Protein AF-A0A957CN62-F1 (afdb_monomer)

Radius of gyration: 24.72 Å; Cα contacts (8 Å, |Δi|>4): 332; chains: 1; bounding box: 56×34×67 Å

Solvent-accessible surface area (backbone atoms only — not comparable to full-atom values): 11872 Å² total; per-residue (Å²): 111,86,39,58,39,59,37,65,47,85,78,54,53,74,72,54,58,75,76,47,78,42,72,62,38,46,77,21,39,29,38,38,51,92,53,23,101,51,93,48,49,79,48,78,87,82,81,85,85,70,87,62,87,78,71,76,74,55,63,47,86,75,72,57,61,54,73,78,73,43,45,36,49,54,57,47,41,72,69,37,38,71,67,88,72,69,63,85,43,28,39,66,57,96,46,33,35,25,40,42,59,94,81,48,62,59,50,85,94,56,88,75,93,70,86,43,53,44,44,23,37,52,55,96,79,39,56,44,76,30,57,62,38,32,59,75,41,53,67,85,44,38,71,41,68,49,72,42,54,82,86,38,69,66,52,58,40,43,48,51,50,42,72,43,86,40,77,66,79,68,42,69,30,42,35,26,41,77,68,42,46,75,16,43,26,41,26,50,93,30,28,25,42,53,57,50,59,75,92,72,42,96

Foldseek 3Di:
DWQKAQDDLVVDDPVCVVPDPSVCSSQWIWRDVVGDVDPIDIDDDDDDPDPPDPPPADAADDDQDDPQLCVQVVVQCVQWFPDDADSVQWDADPQWIARADPGHGHQVPPDDPDRHQTQAGQDPNHTDGDFSNQQVDWPVGTDAEDEDEPPDPVVLCLLQQHKDQADDDFAKYFYYYPRGTDGIFTDDPRITHHPHDPVRRD

Sequence (202 aa):
VDGAEPARPFWTTPEQQANMDIGSLRHAVRLWPHKFVGEGHFIAVMQRTDAGEVVEPRPWRWQPPYSSELKPWREFARAVLRDDFAEEHMVLVNGRLYLLPERTLDVTGIKLVRYGLLLGEIRRGIFKPAHTLALALQAGEVTATVDWPADHQEIVRYLTGHELRLPGPSGWVLVTVDGFALGWGKRVNGRLKNHYPRGLRR

Mean predicted aligned error: 6.74 Å

Secondary structure (DSSP, 8-state):
-TTEEE--GGGS-HHHHHHS-GGGGGGSEEE-TTTSSSS-EEE------S-----PPPPP-PPPPPHHHHHHHHHHHHHHBSS---GGGEEEETTEEEEPPSS----TT---S--SEEEEEEETTEEEE-HHHHHT--GGGBS-EEEE-TT-HHHHHHHTT--EE--S-SEEEEEEETTEEEEEEEEETTEEEE-S-GGG--

Nearest PDB structures (foldseek):
  3m4x-assembly1_A  TM=8.204E-01  e=6.337E-11  Enterococcus faecium
  3m6u-assembly2_B  TM=7.437E-01  e=8.680E-11  Thermus thermophilus HB8
  3m6w-assembly1_A  TM=7.398E-01  e=1.529E-10  Thermus thermophilus HB8
  2frx-assembly2_B  TM=6.854E-01  e=2.909E-07  Escherichia coli
  1sgv-assembly2_B  TM=8.190E-01  e=5.469E-02  Mycobacterium tuberculosis H37Rv

Structure (mmCIF, N/CA/C/O backbone):
data_AF-A0A957CN62-F1
#
_entry.id   AF-A0A957CN62-F1
#
loop_
_atom_site.group_PDB
_atom_site.id
_atom_site.type_symbol
_atom_site.label_atom_id
_atom_site.label_alt_id
_atom_site.label_comp_id
_atom_site.label_asym_id
_atom_site.label_entity_id
_atom_site.label_seq_id
_atom_site.pdbx_PDB_ins_code
_atom_site.Cartn_x
_atom_site.Cartn_y
_atom_site.Cartn_z
_atom_site.occupancy
_atom_site.B_iso_or_equiv
_atom_site.auth_seq_id
_atom_site.auth_comp_id
_atom_site.auth_asym_id
_atom_site.auth_atom_id
_atom_site.pdbx_PDB_model_num
ATOM 1 N N . VAL A 1 1 ? 7.403 -15.726 -27.374 1.00 63.06 1 VAL A N 1
ATOM 2 C CA . VAL A 1 1 ? 6.000 -15.297 -27.193 1.00 63.06 1 VAL A CA 1
ATOM 3 C C . VAL A 1 1 ? 5.371 -15.303 -28.563 1.00 63.06 1 VAL A C 1
ATOM 5 O O . VAL A 1 1 ? 5.941 -14.685 -29.459 1.00 63.06 1 VAL A O 1
ATOM 8 N N . ASP A 1 2 ? 4.279 -16.034 -28.744 1.00 75.75 2 ASP A N 1
ATOM 9 C CA . ASP A 1 2 ? 3.581 -16.059 -30.029 1.00 75.75 2 ASP A CA 1
ATOM 10 C C . ASP A 1 2 ? 3.162 -14.637 -30.416 1.00 75.75 2 ASP A C 1
ATOM 12 O O . ASP A 1 2 ? 2.683 -13.867 -29.584 1.00 75.75 2 ASP A O 1
ATOM 16 N N . GLY A 1 3 ? 3.441 -14.255 -31.661 1.00 77.06 3 GLY A N 1
ATOM 17 C CA . GLY A 1 3 ? 3.169 -12.908 -32.166 1.00 77.06 3 GLY A CA 1
ATOM 18 C C . GLY A 1 3 ? 4.267 -11.864 -31.952 1.00 77.06 3 GLY A C 1
ATOM 19 O O . GLY A 1 3 ? 4.155 -10.755 -32.479 1.00 77.06 3 GLY A O 1
ATOM 20 N N . ALA A 1 4 ? 5.335 -12.205 -31.226 1.00 87.81 4 ALA A N 1
ATOM 21 C CA . ALA A 1 4 ? 6.519 -11.362 -31.104 1.00 87.81 4 ALA A CA 1
ATOM 22 C C . ALA A 1 4 ? 7.481 -11.599 -32.276 1.00 87.81 4 ALA A C 1
ATOM 24 O O . ALA A 1 4 ? 7.789 -12.739 -32.619 1.00 87.81 4 ALA A O 1
ATOM 25 N N . GLU A 1 5 ? 7.995 -10.522 -32.865 1.00 92.75 5 GLU A N 1
ATOM 26 C CA . GLU A 1 5 ? 8.967 -10.589 -33.955 1.00 92.75 5 GLU A CA 1
ATOM 27 C C . GLU A 1 5 ? 10.256 -9.841 -33.612 1.00 92.75 5 GLU A C 1
ATOM 29 O O . GLU A 1 5 ? 10.207 -8.838 -32.898 1.00 92.75 5 GLU A O 1
ATOM 34 N N . PRO A 1 6 ? 11.407 -10.252 -34.169 1.00 93.00 6 PRO A N 1
ATOM 35 C CA . PRO A 1 6 ? 12.611 -9.434 -34.144 1.00 93.00 6 PRO A CA 1
ATOM 36 C C . PRO A 1 6 ? 12.360 -8.051 -34.749 1.00 93.00 6 PRO A C 1
ATOM 38 O O . PRO A 1 6 ? 11.597 -7.902 -35.715 1.00 93.00 6 PRO A O 1
ATOM 41 N N . ALA A 1 7 ? 13.060 -7.034 -34.248 1.00 91.12 7 ALA A N 1
ATOM 42 C CA . ALA A 1 7 ? 13.116 -5.768 -34.960 1.00 91.12 7 ALA A CA 1
ATOM 43 C 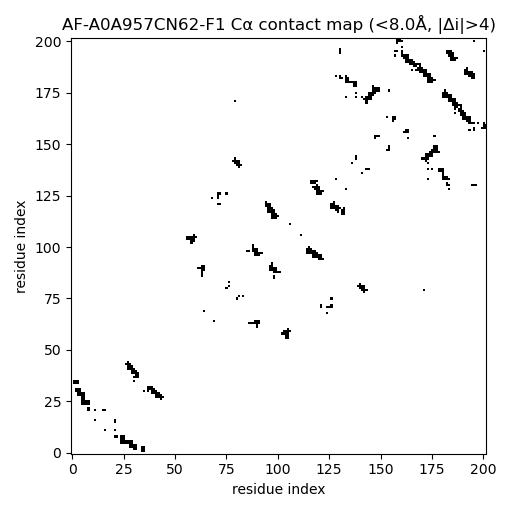C . ALA A 1 7 ? 13.746 -5.949 -36.348 1.00 91.12 7 ALA A C 1
ATOM 45 O O . ALA A 1 7 ? 14.397 -6.950 -36.655 1.00 91.12 7 ALA A O 1
ATOM 46 N N . ARG A 1 8 ? 13.522 -4.963 -37.216 1.00 90.19 8 ARG A N 1
ATOM 47 C CA . ARG A 1 8 ? 13.924 -4.993 -38.621 1.00 90.19 8 ARG A CA 1
ATOM 48 C C . ARG A 1 8 ? 15.109 -4.038 -38.819 1.00 90.19 8 ARG A C 1
ATOM 50 O O . ARG A 1 8 ? 14.874 -2.839 -38.945 1.00 90.19 8 ARG A O 1
ATOM 57 N N . PRO A 1 9 ? 16.364 -4.528 -38.859 1.00 86.44 9 PRO A N 1
ATOM 58 C CA . PRO A 1 9 ? 17.536 -3.676 -39.075 1.00 86.44 9 PRO A CA 1
ATOM 59 C C . PRO A 1 9 ? 17.438 -2.809 -40.329 1.00 86.44 9 PRO A C 1
ATOM 61 O O . PRO A 1 9 ? 17.818 -1.648 -40.313 1.00 86.44 9 PRO A O 1
ATOM 64 N N . PHE A 1 10 ? 16.861 -3.356 -41.401 1.00 85.19 10 PHE A N 1
ATOM 65 C CA . PHE A 1 10 ? 16.723 -2.697 -42.701 1.00 85.19 10 PHE A CA 1
ATOM 66 C C . PHE A 1 10 ? 15.711 -1.541 -42.723 1.00 85.19 10 PHE A C 1
ATOM 68 O O . PHE A 1 10 ? 15.552 -0.895 -43.751 1.00 85.19 10 PHE A O 1
ATOM 75 N N . TRP A 1 11 ? 15.013 -1.278 -41.614 1.00 88.12 11 TRP A N 1
ATOM 76 C CA . TRP A 1 11 ? 14.188 -0.076 -41.456 1.00 88.12 11 TRP A CA 1
ATOM 77 C C . TRP A 1 11 ? 14.993 1.146 -40.995 1.00 88.12 11 TRP A C 1
ATOM 79 O O . TRP A 1 11 ? 14.434 2.234 -40.894 1.00 88.12 11 TRP A O 1
ATOM 89 N N . THR A 1 12 ? 16.286 0.981 -40.704 1.00 84.88 12 THR A N 1
ATOM 90 C CA . THR A 1 12 ? 17.208 2.094 -40.432 1.00 84.88 12 THR A CA 1
ATOM 91 C C . THR A 1 12 ? 17.648 2.778 -41.728 1.00 84.88 12 THR A C 1
ATOM 93 O O . THR A 1 12 ? 17.589 2.179 -42.804 1.00 84.88 12 THR A O 1
ATOM 96 N N . THR A 1 13 ? 18.091 4.035 -41.645 1.00 86.19 13 THR A N 1
ATOM 97 C CA . THR A 1 13 ? 18.576 4.789 -42.812 1.00 86.19 13 THR A CA 1
ATOM 98 C C . THR A 1 13 ? 19.946 4.279 -43.277 1.00 86.19 13 THR A C 1
ATOM 100 O O . THR A 1 13 ? 20.707 3.765 -42.458 1.00 86.19 13 THR A O 1
ATOM 103 N N . PRO A 1 14 ? 20.325 4.456 -44.558 1.00 83.19 14 PRO A N 1
ATOM 104 C CA . PRO A 1 14 ? 21.656 4.072 -45.045 1.00 83.19 14 PRO A CA 1
ATOM 105 C C . PRO A 1 14 ? 22.812 4.663 -44.219 1.00 83.19 14 PRO A C 1
ATOM 107 O O . PRO A 1 14 ? 23.817 4.000 -43.989 1.00 83.19 14 PRO A O 1
ATOM 110 N N . GLU A 1 15 ? 22.644 5.884 -43.708 1.00 83.06 15 GLU A N 1
ATOM 111 C CA . GLU A 1 15 ? 23.611 6.552 -42.828 1.00 83.06 15 GLU A CA 1
ATOM 112 C C . GLU A 1 15 ? 23.756 5.853 -41.463 1.00 83.06 15 GLU A C 1
ATOM 114 O O . GLU A 1 15 ? 24.864 5.698 -40.954 1.00 83.06 15 GLU A O 1
ATOM 119 N N . GLN A 1 16 ? 22.656 5.368 -40.880 1.00 78.94 16 GLN A N 1
ATOM 120 C CA . GLN A 1 16 ? 22.676 4.588 -39.636 1.00 78.94 16 GLN A CA 1
ATOM 121 C C . GLN A 1 16 ? 23.276 3.195 -39.852 1.00 78.94 16 GLN A C 1
ATOM 123 O O . GLN A 1 16 ? 23.995 2.690 -38.992 1.00 78.94 16 GLN A O 1
ATOM 128 N N . GLN A 1 17 ? 23.017 2.596 -41.017 1.00 77.94 17 GLN A N 1
ATOM 129 C CA . GLN A 1 17 ? 23.572 1.299 -41.409 1.00 77.94 17 GLN A CA 1
ATOM 130 C C . GLN A 1 17 ? 25.093 1.341 -41.589 1.00 77.94 17 GLN A C 1
ATOM 132 O O . GLN A 1 17 ? 25.757 0.342 -41.332 1.00 77.94 17 GLN A O 1
ATOM 137 N N . ALA A 1 18 ? 25.649 2.487 -41.990 1.00 77.12 18 ALA A N 1
ATOM 138 C CA . ALA A 1 18 ? 27.089 2.670 -42.152 1.00 77.12 18 ALA A CA 1
ATOM 139 C C . ALA A 1 18 ? 27.844 2.857 -40.821 1.00 77.12 18 ALA A C 1
ATOM 141 O O . ALA A 1 18 ? 29.039 2.581 -40.760 1.00 77.12 18 ALA A O 1
ATOM 142 N N . ASN A 1 19 ? 27.161 3.313 -39.764 1.00 70.38 19 ASN A N 1
ATOM 143 C CA . ASN A 1 19 ? 27.797 3.816 -38.539 1.00 70.38 19 ASN A CA 1
ATOM 144 C C . ASN A 1 19 ? 27.495 2.993 -37.271 1.00 70.38 19 ASN A C 1
ATOM 146 O O . ASN A 1 19 ? 27.971 3.344 -36.192 1.00 70.38 19 ASN A O 1
ATOM 150 N N . MET A 1 20 ? 26.692 1.926 -37.357 1.00 74.69 20 MET A N 1
ATOM 151 C CA . MET A 1 20 ? 26.271 1.125 -36.198 1.00 74.69 20 MET A CA 1
ATOM 152 C C . MET A 1 20 ? 26.223 -0.370 -36.528 1.00 74.69 20 MET A C 1
ATOM 154 O O . MET A 1 20 ? 25.928 -0.753 -37.660 1.00 74.69 20 MET A O 1
ATOM 158 N N . ASP A 1 21 ? 26.414 -1.233 -35.522 1.00 79.50 21 ASP A N 1
ATOM 159 C CA . ASP A 1 21 ? 26.047 -2.651 -35.639 1.00 79.50 21 ASP A CA 1
ATOM 160 C C . ASP A 1 21 ? 24.516 -2.799 -35.638 1.00 79.50 21 ASP A C 1
ATOM 162 O O . ASP A 1 21 ? 23.875 -3.100 -34.628 1.00 79.50 21 ASP A O 1
ATOM 166 N N . ILE A 1 22 ? 23.911 -2.579 -36.802 1.00 81.06 22 ILE A N 1
ATOM 167 C CA . ILE A 1 22 ? 22.473 -2.746 -37.033 1.00 81.06 22 ILE A CA 1
ATOM 168 C C . ILE A 1 22 ? 22.019 -4.203 -36.885 1.00 81.06 22 ILE A C 1
ATOM 170 O O . ILE A 1 22 ? 20.825 -4.453 -36.713 1.00 81.06 22 ILE A O 1
ATOM 174 N N . GLY A 1 23 ? 22.937 -5.175 -36.956 1.00 81.38 23 GLY A N 1
ATOM 175 C CA . GLY A 1 23 ? 22.627 -6.593 -36.789 1.00 81.38 23 GLY A CA 1
ATOM 176 C C . GLY A 1 23 ? 22.061 -6.875 -35.400 1.00 81.38 23 GLY A C 1
ATOM 177 O O . GLY A 1 23 ? 21.063 -7.591 -35.276 1.00 81.38 23 GLY A O 1
ATOM 178 N N . SER A 1 24 ? 22.618 -6.206 -34.388 1.00 85.94 24 SER A N 1
ATOM 179 C CA . SER A 1 24 ? 22.169 -6.269 -32.994 1.00 85.94 24 SER A CA 1
ATOM 180 C C . SER A 1 24 ? 20.706 -5.851 -32.786 1.00 85.94 24 SER A C 1
ATOM 182 O O . SER A 1 24 ? 20.060 -6.338 -31.858 1.00 85.94 24 SER A O 1
ATOM 184 N N . LEU A 1 25 ? 20.117 -5.038 -33.681 1.00 87.62 25 LEU A N 1
ATOM 185 C CA . LEU A 1 25 ? 18.699 -4.656 -33.597 1.00 87.62 25 LEU A CA 1
ATOM 186 C C . LEU A 1 25 ? 17.770 -5.869 -33.652 1.00 87.62 25 LEU A C 1
ATOM 188 O O . LEU A 1 25 ? 16.671 -5.814 -33.110 1.00 87.62 25 LEU A O 1
ATOM 192 N N . ARG A 1 26 ? 18.198 -6.987 -34.250 1.00 90.44 26 ARG A N 1
ATOM 193 C CA . ARG A 1 26 ? 17.418 -8.236 -34.264 1.00 90.44 26 ARG A CA 1
ATOM 194 C C . ARG A 1 26 ? 17.168 -8.800 -32.861 1.00 90.44 26 ARG A C 1
ATOM 196 O O . ARG A 1 26 ? 16.258 -9.606 -32.707 1.00 90.44 26 ARG A O 1
ATOM 203 N N . HIS A 1 27 ? 17.944 -8.387 -31.858 1.00 91.25 27 HIS A N 1
ATOM 204 C CA . HIS A 1 27 ? 17.731 -8.766 -30.459 1.00 91.25 27 HIS A CA 1
ATOM 205 C C . HIS A 1 27 ? 16.599 -7.971 -29.794 1.00 91.25 27 HIS A C 1
ATOM 207 O O . HIS A 1 27 ? 16.067 -8.403 -28.774 1.00 91.25 27 HIS A O 1
ATOM 213 N N . ALA A 1 28 ? 16.206 -6.829 -30.363 1.00 93.88 28 ALA A N 1
ATOM 214 C CA . ALA A 1 28 ? 15.017 -6.115 -29.926 1.00 93.88 28 ALA A CA 1
ATOM 215 C C . ALA A 1 28 ? 13.745 -6.818 -30.427 1.00 93.88 28 ALA A C 1
ATOM 217 O O . ALA A 1 28 ? 13.728 -7.450 -31.486 1.00 93.88 28 ALA A O 1
ATOM 218 N N . VAL A 1 29 ? 12.660 -6.667 -29.672 1.00 94.06 29 VAL A N 1
ATOM 219 C CA . VAL A 1 29 ? 11.375 -7.325 -29.918 1.00 94.06 29 VAL A CA 1
ATOM 220 C C . VAL A 1 29 ? 10.329 -6.300 -30.337 1.00 94.06 29 VAL A C 1
ATOM 222 O O . VAL A 1 29 ? 10.197 -5.237 -29.731 1.00 94.06 29 VAL A O 1
ATOM 225 N N . ARG A 1 30 ? 9.549 -6.643 -31.361 1.00 93.12 30 ARG A N 1
ATOM 226 C CA . ARG A 1 30 ? 8.328 -5.953 -31.773 1.00 93.12 30 ARG A CA 1
ATOM 227 C C . ARG A 1 30 ? 7.119 -6.825 -31.476 1.00 93.12 30 ARG A C 1
ATOM 229 O O . ARG A 1 30 ? 7.054 -7.973 -31.906 1.00 93.12 30 ARG A O 1
ATOM 236 N N . LEU A 1 31 ? 6.146 -6.249 -30.785 1.00 93.94 31 LEU A N 1
ATOM 237 C CA . LEU A 1 31 ? 4.807 -6.809 -30.648 1.00 93.94 31 LEU A CA 1
ATOM 238 C C . LEU A 1 31 ? 3.916 -6.096 -31.663 1.00 93.94 31 LEU A C 1
ATOM 240 O O . LEU A 1 31 ? 3.835 -4.868 -31.640 1.00 93.94 31 LEU A O 1
ATOM 244 N N . TRP A 1 32 ? 3.287 -6.841 -32.570 1.00 91.56 32 TRP A N 1
ATOM 245 C CA . TRP A 1 32 ? 2.416 -6.273 -33.600 1.00 91.56 32 TRP A CA 1
ATOM 246 C C . TRP A 1 32 ? 0.945 -6.490 -33.257 1.00 91.56 32 TRP A C 1
ATOM 248 O O . TRP A 1 32 ? 0.584 -7.632 -32.989 1.00 91.56 32 TRP A O 1
ATOM 258 N N . PRO A 1 33 ? 0.067 -5.482 -33.395 1.00 92.81 33 PRO A N 1
ATOM 259 C CA . PRO A 1 33 ? -1.353 -5.629 -33.046 1.00 92.81 33 PRO A CA 1
ATOM 260 C C . PRO A 1 33 ? -2.093 -6.734 -33.807 1.00 92.81 33 PRO A C 1
ATOM 262 O O . PRO A 1 33 ? -3.055 -7.307 -33.316 1.00 92.81 33 PRO A O 1
ATOM 265 N N . HIS A 1 34 ? -1.644 -7.041 -35.027 1.00 92.25 34 HIS A N 1
ATOM 266 C CA . HIS A 1 34 ? -2.243 -8.070 -35.883 1.00 92.25 34 HIS A CA 1
ATOM 267 C C . HIS A 1 34 ? -1.643 -9.472 -35.672 1.00 92.25 34 HIS A C 1
ATOM 269 O O . HIS A 1 34 ? -2.080 -10.423 -36.312 1.00 92.25 34 HIS A O 1
ATOM 275 N N . LYS A 1 35 ? -0.616 -9.603 -34.823 1.00 89.75 35 LYS A N 1
ATOM 276 C CA . LYS A 1 35 ? 0.033 -10.887 -34.487 1.00 89.75 35 LYS A CA 1
ATOM 277 C C . LYS A 1 35 ? -0.028 -11.198 -32.999 1.00 89.75 35 LYS A C 1
ATOM 279 O O . LYS A 1 35 ? 0.135 -12.345 -32.610 1.00 89.75 35 LYS A O 1
ATOM 284 N N . PHE A 1 36 ? -0.247 -10.175 -32.187 1.00 87.12 36 PHE A N 1
ATOM 285 C CA . PHE A 1 36 ? -0.266 -10.213 -30.743 1.00 87.12 36 PHE A CA 1
ATOM 286 C C . PHE A 1 36 ? -1.505 -9.467 -30.254 1.00 87.12 36 PHE A C 1
ATOM 288 O O . PHE A 1 36 ? -1.815 -8.387 -30.753 1.00 87.12 36 PHE A O 1
ATOM 295 N N . VAL A 1 37 ? -2.195 -10.022 -29.258 1.00 87.69 37 VAL A N 1
ATOM 296 C CA . VAL A 1 37 ? -3.361 -9.379 -28.642 1.00 87.69 37 VAL A CA 1
ATOM 297 C C . VAL A 1 37 ? -2.882 -8.211 -27.770 1.00 87.69 37 VAL A C 1
ATOM 299 O O . VAL A 1 37 ? -2.573 -8.379 -26.594 1.00 87.69 37 VAL A O 1
ATOM 302 N N . GLY A 1 38 ? -2.769 -7.025 -28.371 1.00 87.94 38 GLY A N 1
ATOM 303 C CA . GLY A 1 38 ? -2.350 -5.785 -27.715 1.00 87.94 38 GLY A CA 1
ATOM 304 C C . GLY A 1 38 ? -2.130 -4.641 -28.710 1.00 87.94 38 GLY A C 1
ATOM 305 O O . GLY A 1 38 ? -2.193 -4.832 -29.919 1.00 87.94 38 GLY A O 1
ATOM 306 N N . GLU A 1 39 ? -1.835 -3.441 -28.209 1.00 91.62 39 GLU A N 1
ATOM 307 C CA . GLU A 1 39 ? -1.671 -2.221 -29.030 1.00 91.62 39 GLU A CA 1
ATOM 308 C C . GLU A 1 39 ? -0.353 -2.164 -29.822 1.00 91.62 39 GLU A C 1
ATOM 310 O O . GLU A 1 39 ? -0.176 -1.327 -30.705 1.00 91.62 39 GLU A O 1
ATOM 315 N N . GLY A 1 40 ? 0.562 -3.090 -29.531 1.00 91.75 40 GLY A N 1
ATOM 316 C CA . GLY A 1 40 ? 1.891 -3.173 -30.124 1.00 91.75 40 GLY A CA 1
ATOM 317 C C . GLY A 1 40 ? 2.942 -2.359 -29.368 1.00 91.75 40 GLY A C 1
ATOM 318 O O . GLY A 1 40 ? 2.646 -1.319 -28.795 1.00 91.75 40 GLY A O 1
ATOM 319 N N . HIS A 1 41 ? 4.169 -2.874 -29.298 1.00 94.06 41 HIS A N 1
ATOM 320 C CA . HIS A 1 41 ? 5.273 -2.322 -28.500 1.00 94.06 41 HIS A CA 1
ATOM 321 C C . HIS A 1 41 ? 6.620 -2.610 -29.173 1.00 94.06 41 HIS A C 1
ATOM 323 O O . HIS A 1 41 ? 6.747 -3.544 -29.969 1.00 94.06 41 HIS A O 1
ATOM 329 N N . PHE A 1 42 ? 7.639 -1.833 -28.809 1.00 93.44 42 PHE A N 1
ATOM 330 C CA . PHE A 1 42 ? 9.038 -2.106 -29.123 1.00 93.44 42 PHE A CA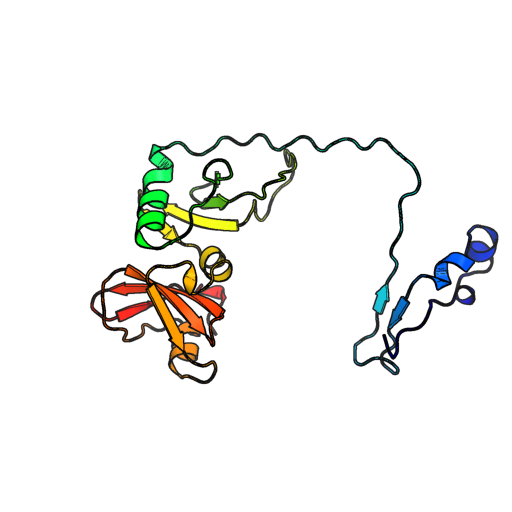 1
ATOM 331 C C . PHE A 1 42 ? 9.836 -2.212 -27.825 1.00 93.44 42 PHE A C 1
ATOM 333 O O . PHE A 1 42 ? 9.726 -1.340 -26.966 1.00 93.44 42 PHE A O 1
ATOM 340 N N . ILE A 1 43 ? 10.629 -3.271 -27.683 1.00 94.75 43 ILE A N 1
ATOM 341 C CA . ILE A 1 43 ? 11.370 -3.575 -26.459 1.00 94.75 43 ILE A CA 1
ATOM 342 C C . ILE A 1 43 ? 12.823 -3.859 -26.825 1.00 94.75 43 ILE A C 1
ATOM 344 O O . ILE A 1 43 ? 13.095 -4.699 -27.680 1.00 94.75 43 ILE A O 1
ATOM 348 N N . ALA A 1 44 ? 13.752 -3.192 -26.147 1.00 94.50 44 ALA A N 1
ATOM 349 C CA . ALA A 1 44 ? 15.179 -3.464 -26.239 1.00 94.50 44 ALA A CA 1
ATOM 350 C C . ALA A 1 44 ? 15.781 -3.499 -24.832 1.00 94.50 44 ALA A C 1
ATOM 352 O O . ALA A 1 44 ? 15.461 -2.655 -23.996 1.00 94.50 44 ALA A O 1
ATOM 353 N N . VAL A 1 45 ? 16.658 -4.471 -24.586 1.00 93.19 45 VAL A N 1
ATOM 354 C CA . VAL A 1 45 ? 17.427 -4.593 -23.344 1.00 93.19 45 VAL A CA 1
ATOM 355 C C . VAL A 1 45 ? 18.898 -4.512 -23.716 1.00 93.19 45 VAL A C 1
ATOM 357 O O . VAL A 1 45 ? 19.354 -5.233 -24.600 1.00 93.19 45 VAL A O 1
ATOM 360 N N . MET A 1 46 ? 19.628 -3.611 -23.066 1.00 90.44 46 MET A N 1
ATOM 361 C CA . MET A 1 46 ? 21.043 -3.368 -23.333 1.00 90.44 46 MET A CA 1
ATOM 362 C C . MET A 1 46 ? 21.858 -3.777 -22.113 1.00 90.44 46 MET A C 1
ATOM 364 O O . MET A 1 46 ? 21.510 -3.423 -20.986 1.00 90.44 46 MET A O 1
ATOM 368 N N . GLN A 1 47 ? 22.948 -4.505 -22.341 1.00 87.19 47 GLN A N 1
ATOM 369 C CA . GLN A 1 47 ? 23.933 -4.803 -21.311 1.00 87.19 47 GLN A CA 1
ATOM 370 C C . GLN A 1 47 ? 25.077 -3.804 -21.431 1.00 87.19 47 GLN A C 1
ATOM 372 O O . GLN A 1 47 ? 25.706 -3.693 -22.481 1.00 87.19 47 GLN A O 1
ATOM 377 N N . ARG A 1 48 ? 25.361 -3.092 -20.342 1.00 85.75 48 ARG A N 1
ATOM 378 C CA . ARG A 1 48 ? 26.577 -2.288 -20.244 1.00 85.75 48 ARG A CA 1
ATOM 379 C C . ARG A 1 48 ? 27.779 -3.235 -20.131 1.00 85.75 48 ARG A C 1
ATOM 381 O O . ARG A 1 48 ? 27.808 -4.059 -19.220 1.00 85.75 48 ARG A O 1
ATOM 388 N N . THR A 1 49 ? 28.716 -3.164 -21.077 1.00 84.31 49 THR A N 1
ATOM 389 C CA . THR A 1 49 ? 29.870 -4.082 -21.181 1.00 84.31 49 THR A CA 1
ATOM 390 C C . THR A 1 49 ? 31.158 -3.513 -20.599 1.00 84.31 49 THR A C 1
ATOM 392 O O . THR A 1 49 ? 32.099 -4.263 -20.358 1.00 84.31 49 THR A O 1
ATOM 395 N N . ASP A 1 50 ? 31.225 -2.203 -20.385 1.00 84.25 50 ASP A N 1
ATOM 396 C CA . ASP A 1 50 ? 32.334 -1.558 -19.702 1.00 84.25 50 ASP A CA 1
ATOM 397 C C . ASP A 1 50 ? 32.133 -1.593 -18.182 1.00 84.25 50 ASP A C 1
ATOM 399 O O . ASP A 1 50 ? 31.041 -1.379 -17.646 1.00 84.25 50 ASP A O 1
ATOM 403 N N . ALA A 1 51 ? 33.232 -1.826 -17.467 1.00 69.31 51 ALA A N 1
ATOM 404 C CA . ALA A 1 51 ? 33.321 -1.635 -16.025 1.00 69.31 51 ALA A CA 1
ATOM 405 C C . ALA A 1 51 ? 33.504 -0.143 -15.693 1.00 69.31 51 ALA A C 1
ATOM 407 O O . ALA A 1 51 ? 34.364 0.207 -14.886 1.00 69.31 51 ALA A O 1
ATOM 408 N N . GLY A 1 52 ? 32.752 0.742 -16.365 1.00 68.12 52 GLY A N 1
ATOM 409 C CA . GLY A 1 52 ? 32.756 2.172 -16.058 1.00 68.12 52 GLY A CA 1
ATOM 410 C C . GLY A 1 52 ? 32.542 2.378 -14.559 1.00 68.12 52 GLY A C 1
ATOM 411 O O . GLY A 1 52 ? 31.879 1.546 -13.935 1.00 68.12 52 GLY A O 1
ATOM 412 N N . GLU A 1 53 ? 33.129 3.434 -13.982 1.00 70.75 53 GLU A N 1
ATOM 413 C CA . GLU A 1 53 ? 33.120 3.659 -12.531 1.00 70.75 53 GLU A CA 1
ATOM 414 C C . GLU A 1 53 ? 31.715 3.449 -11.956 1.00 70.75 53 GLU A C 1
ATOM 416 O O . GLU A 1 53 ? 30.795 4.249 -12.148 1.00 70.75 53 GLU A O 1
ATOM 421 N N . VAL A 1 54 ? 31.542 2.332 -11.250 1.00 68.06 54 VAL A N 1
ATOM 422 C CA . VAL A 1 54 ? 30.356 2.101 -10.442 1.00 68.06 54 VAL A CA 1
ATOM 423 C C . VAL A 1 54 ? 30.558 2.949 -9.201 1.00 68.06 54 VAL A C 1
ATOM 425 O O . VAL A 1 54 ? 31.149 2.517 -8.215 1.00 68.06 54 VAL A O 1
ATOM 428 N N . VAL A 1 55 ? 30.123 4.205 -9.278 1.00 74.81 55 VAL A N 1
ATOM 429 C CA . VAL A 1 55 ? 30.004 5.036 -8.087 1.00 74.81 55 VAL A CA 1
ATOM 430 C C . VAL A 1 55 ? 28.885 4.423 -7.262 1.00 74.81 55 VAL A C 1
ATOM 432 O O . VAL A 1 55 ? 27.709 4.566 -7.602 1.00 74.81 55 VAL A O 1
ATOM 435 N N . GLU A 1 56 ? 29.254 3.702 -6.203 1.00 75.62 56 GLU A N 1
ATOM 436 C CA . GLU A 1 56 ? 28.278 3.219 -5.234 1.00 75.62 56 GLU A CA 1
ATOM 437 C C . GLU A 1 56 ? 27.485 4.426 -4.726 1.00 75.62 56 GLU A C 1
ATOM 439 O O . GLU A 1 56 ? 28.077 5.394 -4.221 1.00 75.62 56 GLU A O 1
ATOM 444 N N . PRO A 1 57 ? 26.155 4.430 -4.909 1.00 75.69 57 PRO A N 1
ATOM 445 C CA . PRO A 1 57 ? 25.361 5.559 -4.492 1.00 75.69 57 PRO A CA 1
ATOM 446 C C . PRO A 1 57 ? 25.507 5.718 -2.986 1.00 75.69 57 PRO A C 1
ATOM 448 O O . PRO A 1 57 ? 25.399 4.757 -2.220 1.00 75.69 57 PRO A O 1
ATOM 451 N N . ARG A 1 58 ? 25.759 6.953 -2.550 1.00 80.69 58 ARG A N 1
ATOM 452 C CA . ARG A 1 58 ? 25.838 7.238 -1.120 1.00 80.69 58 ARG A CA 1
ATOM 453 C C . ARG A 1 58 ? 24.483 6.898 -0.492 1.00 80.69 58 ARG A C 1
ATOM 455 O O . ARG A 1 58 ? 23.460 7.337 -1.027 1.00 80.69 58 ARG A O 1
ATOM 462 N N . PRO A 1 59 ? 24.458 6.139 0.616 1.00 78.56 59 PRO A N 1
ATOM 463 C CA . PRO A 1 59 ? 23.213 5.880 1.313 1.00 78.56 59 PRO A CA 1
ATOM 464 C C . PRO A 1 59 ? 22.657 7.203 1.826 1.00 78.56 59 PRO A C 1
ATOM 466 O O . PRO A 1 59 ? 23.409 8.074 2.283 1.00 78.56 59 PRO A O 1
ATOM 469 N N . TRP A 1 60 ? 21.338 7.355 1.763 1.00 82.50 60 TRP A N 1
ATOM 470 C CA . TRP A 1 60 ? 20.708 8.520 2.360 1.00 82.50 60 TRP A CA 1
ATOM 471 C C . TRP A 1 60 ? 20.946 8.498 3.868 1.00 82.50 60 TRP A C 1
ATOM 473 O O . TRP A 1 60 ? 20.714 7.487 4.524 1.00 82.50 60 TRP A O 1
ATOM 483 N N . ARG A 1 61 ? 21.400 9.615 4.437 1.00 77.94 61 ARG A N 1
ATOM 484 C CA . ARG A 1 61 ? 21.482 9.777 5.890 1.00 77.94 61 ARG A CA 1
ATOM 485 C C . ARG A 1 61 ? 20.240 10.518 6.363 1.00 77.94 61 ARG A C 1
ATOM 487 O O . ARG A 1 61 ? 20.196 11.744 6.297 1.00 77.94 61 ARG A O 1
ATOM 494 N N . TRP A 1 62 ? 19.234 9.781 6.822 1.00 82.44 62 TRP A N 1
ATOM 495 C CA . TRP A 1 62 ? 18.086 10.370 7.512 1.00 82.44 62 TRP A CA 1
ATOM 496 C C . TRP A 1 62 ? 18.284 10.304 9.026 1.00 82.44 62 TRP A C 1
ATOM 498 O O . TRP A 1 62 ? 19.067 9.505 9.540 1.00 82.44 62 TRP A O 1
ATOM 508 N N . GLN A 1 63 ? 17.571 11.170 9.743 1.00 83.06 63 GLN A N 1
ATOM 509 C CA . GLN A 1 63 ? 17.422 11.030 11.186 1.00 83.06 63 GLN A CA 1
ATOM 510 C C . GLN A 1 63 ? 16.197 10.153 11.463 1.00 83.06 63 GLN A C 1
ATOM 512 O O . GLN A 1 63 ? 15.099 10.500 11.011 1.00 83.06 63 GLN A O 1
ATOM 517 N N . PRO A 1 64 ? 16.360 9.029 12.182 1.00 86.38 64 PRO A N 1
ATOM 518 C CA . PRO A 1 64 ? 15.230 8.263 12.680 1.00 86.38 64 PRO A CA 1
ATOM 519 C C . PRO A 1 64 ? 14.372 9.135 13.611 1.00 86.38 64 PRO A C 1
ATOM 521 O O . PRO A 1 64 ? 14.924 9.987 14.316 1.00 86.38 64 PRO A O 1
ATOM 524 N N . PRO A 1 65 ? 13.046 8.934 13.659 1.00 91.75 65 PRO A N 1
ATOM 525 C CA . PRO A 1 65 ? 12.187 9.644 14.597 1.00 91.75 65 PRO A CA 1
ATOM 526 C C . PRO A 1 65 ? 12.569 9.330 16.046 1.00 91.75 65 PRO A C 1
ATOM 528 O O . PRO A 1 65 ? 13.015 8.222 16.363 1.00 91.75 65 PRO A O 1
ATOM 531 N N . TYR A 1 66 ? 12.345 10.276 16.957 1.00 92.19 66 TYR A N 1
ATOM 532 C CA . TYR A 1 66 ? 12.580 10.020 18.373 1.00 92.19 66 TYR A CA 1
ATOM 533 C C . TYR A 1 66 ? 11.624 8.940 18.897 1.00 92.19 66 TYR A C 1
ATOM 535 O O . TYR A 1 66 ? 10.470 8.824 18.482 1.00 92.19 66 TYR A O 1
ATOM 543 N N . SER A 1 67 ? 12.071 8.183 19.901 1.00 91.25 67 SER A N 1
ATOM 544 C CA . SER A 1 67 ? 11.268 7.122 20.531 1.00 91.25 67 SER A CA 1
ATOM 545 C C . SER A 1 67 ? 9.894 7.613 21.026 1.00 91.25 67 SER A C 1
ATOM 547 O O . SER A 1 67 ? 8.900 6.890 20.940 1.00 91.25 67 SER A O 1
ATOM 549 N N . SER A 1 68 ? 9.814 8.859 21.506 1.00 92.69 68 SER A N 1
ATOM 550 C CA . SER A 1 68 ? 8.563 9.504 21.923 1.00 92.69 68 SER A CA 1
ATOM 551 C C . SER A 1 68 ? 7.614 9.782 20.753 1.00 92.69 68 SER A C 1
ATOM 553 O O . SER A 1 68 ? 6.402 9.643 20.914 1.00 92.69 68 SER A O 1
ATOM 555 N N . GLU A 1 69 ? 8.143 10.124 19.577 1.00 94.50 69 GLU A N 1
ATOM 556 C CA . GLU A 1 69 ? 7.364 10.352 18.357 1.00 94.50 69 GLU A CA 1
ATOM 557 C C . GLU A 1 69 ? 6.808 9.046 17.787 1.00 94.50 69 GLU A C 1
ATOM 559 O O . GLU A 1 69 ? 5.709 9.046 17.242 1.00 94.50 69 GLU A O 1
ATOM 564 N N . LEU A 1 70 ? 7.517 7.925 17.962 1.00 95.81 70 LEU A N 1
ATOM 565 C CA . LEU A 1 70 ? 7.062 6.600 17.522 1.00 95.81 70 LEU A CA 1
ATOM 566 C C . LEU A 1 70 ? 6.070 5.932 18.472 1.00 95.81 70 LEU A C 1
ATOM 568 O O . LEU A 1 70 ? 5.452 4.937 18.097 1.00 95.81 70 LEU A O 1
ATOM 572 N N . LYS A 1 71 ? 5.860 6.459 19.682 1.00 96.44 71 LYS A N 1
ATOM 573 C CA . LYS A 1 71 ? 4.932 5.855 20.649 1.00 96.44 71 LYS A CA 1
ATOM 574 C C . LYS A 1 71 ? 3.525 5.596 20.064 1.00 96.44 71 LYS A C 1
ATOM 576 O O . LYS A 1 71 ? 3.066 4.461 20.186 1.00 96.44 71 LYS A O 1
ATOM 581 N N . PRO A 1 72 ? 2.864 6.546 19.368 1.00 97.69 72 PRO A N 1
ATOM 582 C CA . PRO A 1 72 ? 1.547 6.300 18.773 1.00 97.69 72 PRO A CA 1
ATOM 583 C C . PRO A 1 72 ? 1.568 5.233 17.669 1.00 97.69 72 PRO A C 1
ATOM 585 O O . PRO A 1 72 ? 0.593 4.503 17.501 1.00 97.69 72 PRO A O 1
ATOM 588 N N . TRP A 1 73 ? 2.669 5.137 16.913 1.00 97.69 73 TRP A N 1
ATOM 589 C CA . TRP A 1 73 ? 2.871 4.075 15.926 1.00 97.69 73 TRP A CA 1
ATOM 590 C C . TRP A 1 73 ? 2.985 2.713 16.609 1.00 97.69 73 TRP A C 1
ATOM 592 O O . TRP A 1 73 ? 2.254 1.799 16.250 1.00 97.69 73 TRP A O 1
ATOM 602 N N . ARG A 1 74 ? 3.829 2.590 17.636 1.00 96.62 74 ARG A N 1
ATOM 603 C CA . ARG A 1 74 ? 4.032 1.338 18.381 1.00 96.62 74 ARG A CA 1
ATOM 604 C C . ARG A 1 74 ? 2.753 0.838 19.044 1.00 96.62 74 ARG A C 1
ATOM 606 O O . ARG A 1 74 ? 2.496 -0.361 19.055 1.00 96.62 74 ARG A O 1
ATOM 613 N N . GLU A 1 75 ? 1.942 1.746 19.585 1.00 96.44 75 GLU A N 1
ATOM 614 C CA . GLU A 1 75 ? 0.624 1.417 20.140 1.00 96.44 75 GLU A CA 1
ATOM 615 C C . GLU A 1 75 ? -0.323 0.866 19.066 1.00 96.44 75 GLU A C 1
ATOM 617 O O . GLU A 1 75 ? -1.008 -0.127 19.304 1.00 96.44 75 GLU A O 1
ATOM 622 N N . PHE A 1 76 ? -0.333 1.469 17.872 1.00 97.50 76 PHE A N 1
ATOM 623 C CA . PHE A 1 76 ? -1.085 0.943 16.734 1.00 97.50 76 PHE A CA 1
ATOM 624 C C . PHE A 1 76 ? -0.549 -0.419 16.279 1.00 97.50 76 PHE A C 1
ATOM 626 O O . PHE A 1 76 ? -1.333 -1.358 16.157 1.00 97.50 76 PHE A O 1
ATOM 633 N N . ALA A 1 77 ? 0.762 -0.533 16.059 1.00 97.25 77 ALA A N 1
ATOM 634 C CA . ALA A 1 77 ? 1.409 -1.732 15.544 1.00 97.25 77 ALA A CA 1
ATOM 635 C C . ALA A 1 77 ? 1.126 -2.936 16.448 1.00 97.25 77 ALA A C 1
ATOM 637 O O . ALA A 1 77 ? 0.574 -3.920 15.978 1.00 97.25 77 ALA A O 1
ATOM 638 N N . ARG A 1 78 ? 1.333 -2.808 17.764 1.00 96.38 78 ARG A N 1
ATOM 639 C CA . ARG A 1 78 ?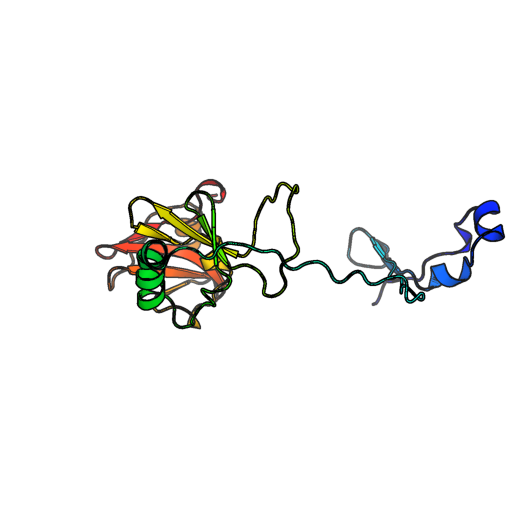 1.038 -3.882 18.733 1.00 96.38 78 ARG A CA 1
ATOM 640 C C . ARG A 1 78 ? -0.427 -4.309 18.767 1.00 96.38 78 ARG A C 1
ATOM 642 O O . ARG A 1 78 ? -0.725 -5.449 19.101 1.00 96.38 78 ARG A O 1
ATOM 649 N N . ALA A 1 79 ? -1.351 -3.386 18.507 1.00 96.56 79 ALA A N 1
ATOM 650 C CA . ALA A 1 79 ? -2.780 -3.677 18.561 1.00 96.56 79 ALA A CA 1
ATOM 651 C C . ALA A 1 79 ? -3.319 -4.281 17.253 1.00 96.56 79 ALA A C 1
ATOM 653 O O . ALA A 1 79 ? -4.356 -4.950 17.268 1.00 96.56 79 ALA A O 1
ATOM 654 N N . VAL A 1 80 ? -2.669 -4.001 16.120 1.00 97.94 80 VAL A N 1
ATOM 655 C CA . VAL A 1 80 ? -3.239 -4.230 14.784 1.00 97.94 80 VAL A CA 1
ATOM 656 C C . VAL A 1 80 ? -2.395 -5.158 13.928 1.00 97.94 80 VAL A C 1
ATOM 658 O O . VAL A 1 80 ? -2.977 -5.928 13.174 1.00 97.94 80 VAL A O 1
ATOM 661 N N . LEU A 1 81 ? -1.072 -5.089 14.021 1.00 97.69 81 LEU A N 1
ATOM 662 C CA . LEU A 1 81 ? -0.136 -5.818 13.169 1.00 97.69 81 LEU A CA 1
ATOM 663 C 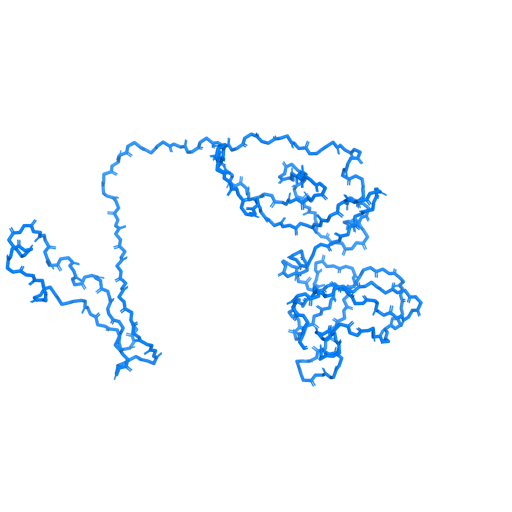C . LEU A 1 81 ? 0.376 -7.057 13.904 1.00 97.69 81 LEU A C 1
ATOM 665 O O . LEU A 1 81 ? 0.516 -7.046 15.128 1.00 97.69 81 LEU A O 1
ATOM 669 N N . ARG A 1 82 ? 0.615 -8.134 13.157 1.00 96.00 82 ARG A N 1
ATOM 670 C CA . ARG A 1 82 ? 1.239 -9.356 13.685 1.00 96.00 82 ARG A CA 1
ATOM 671 C C . ARG A 1 82 ? 2.743 -9.378 13.468 1.00 96.00 82 ARG A C 1
ATOM 673 O O . ARG A 1 82 ? 3.449 -9.943 14.296 1.00 96.00 82 ARG A O 1
ATOM 680 N N . ASP A 1 83 ? 3.191 -8.747 12.391 1.00 89.12 83 ASP A N 1
ATOM 681 C CA . ASP A 1 83 ? 4.596 -8.653 12.029 1.00 89.12 83 ASP A CA 1
ATOM 682 C C . ASP A 1 83 ? 5.206 -7.333 12.496 1.00 89.12 83 ASP A C 1
ATOM 684 O O . ASP A 1 83 ? 4.547 -6.284 12.549 1.00 89.12 83 ASP A O 1
ATOM 688 N N . ASP A 1 84 ? 6.492 -7.402 12.822 1.00 85.62 84 ASP A N 1
ATOM 689 C CA . ASP A 1 84 ? 7.286 -6.243 13.191 1.00 85.62 84 ASP A CA 1
ATOM 690 C C . ASP A 1 84 ? 7.771 -5.489 11.950 1.00 85.62 84 ASP A C 1
ATOM 692 O O . ASP A 1 84 ? 8.000 -6.044 10.876 1.00 85.62 84 ASP A O 1
ATOM 696 N N . PHE A 1 85 ? 7.961 -4.185 12.123 1.00 87.50 85 PHE A N 1
ATOM 697 C CA . PHE A 1 85 ? 8.513 -3.306 11.103 1.00 87.50 85 PHE A CA 1
ATOM 698 C C . PHE A 1 85 ? 9.869 -2.792 11.573 1.00 87.50 85 PHE A C 1
ATOM 700 O O . PHE A 1 85 ? 10.006 -2.401 12.733 1.00 87.50 85 PHE A O 1
ATOM 707 N N . ALA A 1 86 ? 10.834 -2.727 10.654 1.00 89.50 86 ALA A N 1
ATOM 708 C CA . ALA A 1 86 ? 12.157 -2.156 10.891 1.00 89.50 86 ALA A CA 1
ATOM 709 C C . ALA A 1 86 ? 12.047 -0.648 11.191 1.00 89.50 86 ALA A C 1
ATOM 711 O O . ALA A 1 86 ? 12.026 0.189 10.283 1.00 89.50 86 ALA A O 1
ATOM 712 N N . GLU A 1 87 ? 11.915 -0.289 12.471 1.00 91.44 87 GLU A N 1
ATOM 713 C CA . GLU A 1 87 ? 11.805 1.103 12.924 1.00 91.44 87 GLU A CA 1
ATOM 714 C C . GLU A 1 87 ? 13.037 1.933 12.538 1.00 91.44 87 GLU A C 1
ATOM 716 O O . GLU A 1 87 ? 12.926 3.136 12.302 1.00 91.44 87 GLU A O 1
ATOM 721 N N . GLU A 1 88 ? 14.198 1.293 12.403 1.00 89.12 88 GLU A N 1
ATOM 722 C CA . GLU A 1 88 ? 15.436 1.891 11.912 1.00 89.12 88 GLU A CA 1
ATOM 723 C C . GLU A 1 88 ? 15.296 2.464 10.495 1.00 89.12 88 GLU A C 1
ATOM 725 O O . GLU A 1 88 ? 15.971 3.436 10.163 1.00 89.12 88 GLU A O 1
ATOM 730 N N . HIS A 1 89 ? 14.383 1.924 9.680 1.00 91.44 89 HIS A N 1
ATOM 731 C CA . HIS A 1 89 ? 14.093 2.391 8.323 1.00 91.44 89 HIS A CA 1
ATOM 732 C C . HIS A 1 89 ? 12.947 3.402 8.280 1.00 91.44 89 HIS A C 1
ATOM 734 O O . HIS A 1 89 ? 12.484 3.773 7.200 1.00 91.44 89 HIS A O 1
ATOM 740 N N . MET A 1 90 ? 12.458 3.865 9.432 1.00 94.12 90 MET A N 1
ATOM 741 C CA . MET A 1 90 ? 11.381 4.841 9.464 1.00 94.12 90 MET A CA 1
ATOM 742 C C . MET A 1 90 ? 11.897 6.273 9.403 1.00 94.12 90 MET A C 1
ATOM 744 O O . MET A 1 90 ? 12.931 6.619 9.972 1.00 94.12 90 MET A O 1
ATOM 748 N N . VAL A 1 91 ? 11.123 7.134 8.745 1.00 93.25 91 VAL A N 1
ATOM 749 C CA . VAL A 1 91 ? 11.331 8.584 8.746 1.00 93.25 91 VAL A CA 1
ATOM 750 C C . VAL A 1 91 ? 10.005 9.307 8.950 1.00 93.25 91 VAL A C 1
ATOM 752 O O . VAL A 1 91 ? 8.974 8.934 8.380 1.00 93.25 91 VAL A O 1
ATOM 755 N N . LEU A 1 92 ? 10.027 10.358 9.770 1.00 94.31 92 LEU A N 1
ATOM 756 C CA . LEU A 1 92 ? 8.878 11.214 10.039 1.00 94.31 92 LEU A CA 1
ATOM 757 C C . LEU A 1 92 ? 9.073 12.549 9.321 1.00 94.31 92 LEU A C 1
ATOM 759 O O . LEU A 1 92 ? 9.964 13.324 9.650 1.00 94.31 92 LEU A O 1
ATOM 763 N N . VAL A 1 93 ? 8.220 12.833 8.337 1.00 91.81 93 VAL A N 1
ATOM 764 C CA . VAL A 1 93 ? 8.281 14.074 7.553 1.00 91.81 93 VAL A CA 1
ATOM 765 C C . VAL A 1 93 ? 6.923 14.753 7.607 1.00 91.81 93 VAL A C 1
ATOM 767 O O . VAL A 1 93 ? 5.933 14.214 7.111 1.00 91.81 93 VAL A O 1
ATOM 770 N N . ASN A 1 94 ? 6.855 15.945 8.205 1.00 91.75 94 ASN A N 1
ATOM 771 C CA . ASN A 1 94 ? 5.619 16.732 8.332 1.00 91.75 94 ASN A CA 1
ATOM 772 C C . ASN A 1 94 ? 4.451 15.933 8.951 1.00 91.75 94 ASN A C 1
ATOM 774 O O . ASN A 1 94 ? 3.318 15.983 8.469 1.00 91.75 94 ASN A O 1
ATOM 778 N N . GLY A 1 95 ? 4.743 15.146 9.993 1.00 94.81 95 GLY A N 1
ATOM 779 C CA . GLY A 1 95 ? 3.764 14.294 10.676 1.00 94.81 95 GLY A CA 1
ATOM 780 C C . GLY A 1 95 ? 3.363 13.031 9.907 1.00 94.81 95 GLY A C 1
ATOM 781 O O . GLY A 1 95 ? 2.466 12.320 10.351 1.00 94.81 95 GLY A O 1
ATOM 782 N N . ARG A 1 96 ? 3.990 12.727 8.766 1.00 96.75 96 ARG A N 1
ATOM 783 C CA . ARG A 1 96 ? 3.780 11.485 8.008 1.00 96.75 96 ARG A CA 1
ATOM 784 C C . ARG A 1 96 ? 4.925 10.518 8.249 1.00 96.75 96 ARG A C 1
ATOM 786 O O . ARG A 1 96 ? 6.079 10.887 8.042 1.00 96.75 96 ARG A O 1
ATOM 793 N N . LEU A 1 97 ? 4.591 9.306 8.668 1.00 97.44 97 LEU A N 1
ATOM 794 C CA . LEU A 1 97 ? 5.554 8.251 8.948 1.00 97.44 97 LEU A CA 1
ATOM 795 C C . LEU A 1 97 ? 5.689 7.350 7.720 1.00 97.44 97 LEU A C 1
ATOM 797 O O . LEU A 1 97 ? 4.694 6.789 7.252 1.00 97.44 97 LEU A O 1
ATOM 801 N N . TYR A 1 98 ? 6.906 7.219 7.205 1.00 95.94 98 TYR A N 1
ATOM 802 C CA . TYR A 1 98 ? 7.229 6.353 6.075 1.00 95.94 98 TYR A CA 1
ATOM 803 C C . TYR A 1 98 ? 8.178 5.248 6.514 1.00 95.94 98 TYR A C 1
ATOM 805 O O . TYR A 1 98 ? 9.078 5.514 7.304 1.00 95.94 98 TYR A O 1
ATOM 813 N N . LEU A 1 99 ? 8.006 4.055 5.952 1.00 95.06 99 LEU A N 1
ATOM 814 C CA . LEU A 1 99 ? 9.014 3.002 5.927 1.00 95.06 99 LEU A CA 1
ATOM 815 C C . LEU A 1 99 ? 9.816 3.134 4.631 1.00 95.06 99 LEU A C 1
ATOM 817 O O . LEU A 1 99 ? 9.245 3.090 3.535 1.00 95.06 99 LEU A O 1
ATOM 821 N N . LEU A 1 100 ? 11.121 3.333 4.754 1.00 92.62 100 LEU A N 1
ATOM 822 C CA . LEU A 1 100 ? 12.036 3.449 3.627 1.00 92.62 100 LEU A CA 1
ATOM 823 C C . LEU A 1 100 ? 12.428 2.063 3.090 1.00 92.62 100 LEU A C 1
ATOM 825 O O . LEU A 1 100 ? 12.444 1.095 3.850 1.00 92.62 100 LEU A O 1
ATOM 829 N N . PRO A 1 101 ? 12.757 1.946 1.790 1.00 89.19 101 PRO A N 1
ATOM 830 C CA . PRO A 1 101 ? 13.391 0.743 1.257 1.00 89.19 101 PRO A CA 1
ATOM 831 C C . PRO A 1 101 ? 14.718 0.458 1.970 1.00 89.19 101 PRO A C 1
ATOM 833 O O . PRO A 1 101 ? 15.404 1.393 2.370 1.00 89.19 101 PRO A O 1
ATOM 836 N N . GLU A 1 102 ? 15.130 -0.809 2.046 1.00 83.81 102 GLU A N 1
ATOM 837 C CA . GLU A 1 102 ? 16.419 -1.192 2.652 1.00 83.81 102 GLU A CA 1
ATOM 838 C C . GLU A 1 102 ? 17.611 -0.478 2.003 1.00 83.81 102 GLU A C 1
ATOM 840 O O . GLU A 1 102 ? 18.547 -0.046 2.671 1.00 83.81 102 GLU A O 1
ATOM 845 N N . ARG A 1 103 ? 17.557 -0.316 0.677 1.00 81.88 103 ARG A N 1
ATOM 846 C CA . ARG A 1 103 ? 18.544 0.443 -0.089 1.00 81.88 103 ARG A CA 1
ATOM 847 C C . ARG A 1 103 ? 17.980 1.819 -0.406 1.00 81.88 103 ARG A C 1
ATOM 849 O O . ARG A 1 103 ? 17.218 1.981 -1.358 1.00 81.88 103 ARG A O 1
ATOM 856 N N . THR A 1 104 ? 18.369 2.812 0.385 1.00 79.88 104 THR A N 1
ATOM 857 C CA . THR A 1 104 ? 18.051 4.217 0.116 1.00 79.88 104 THR A CA 1
ATOM 858 C C . THR A 1 104 ? 19.188 4.896 -0.636 1.00 79.88 104 THR A C 1
ATOM 860 O O . THR A 1 104 ? 20.366 4.629 -0.405 1.00 79.88 104 THR A O 1
ATOM 863 N N . LEU A 1 105 ? 18.826 5.795 -1.546 1.00 83.12 105 LEU A N 1
ATOM 864 C CA . LEU A 1 105 ? 19.765 6.640 -2.278 1.00 83.12 105 LEU A CA 1
ATOM 865 C C . LEU A 1 105 ? 19.754 8.027 -1.651 1.00 83.12 105 LEU A C 1
ATOM 867 O O . LEU A 1 105 ? 18.679 8.520 -1.310 1.00 83.12 105 LEU A O 1
ATOM 871 N N . ASP A 1 106 ? 20.914 8.670 -1.529 1.00 84.38 106 ASP A N 1
ATOM 872 C CA . ASP A 1 106 ? 20.958 10.085 -1.176 1.00 84.38 106 ASP A CA 1
ATOM 873 C C . ASP A 1 106 ? 20.219 10.915 -2.238 1.00 84.38 106 ASP A C 1
ATOM 875 O O . ASP A 1 106 ? 20.628 11.024 -3.392 1.00 84.38 106 ASP A O 1
ATOM 879 N N . VAL A 1 107 ? 19.089 11.473 -1.819 1.00 83.12 107 VAL A N 1
ATOM 880 C CA . VAL A 1 107 ? 18.167 12.284 -2.625 1.00 83.12 107 VAL A CA 1
ATOM 881 C C . VAL A 1 107 ? 18.238 13.765 -2.253 1.00 83.12 107 VAL A C 1
ATOM 883 O O . VAL A 1 107 ? 17.311 14.526 -2.534 1.00 83.12 107 VAL A O 1
ATOM 886 N N . THR A 1 108 ? 19.313 14.198 -1.589 1.00 83.38 108 THR A N 1
ATOM 887 C CA . THR A 1 108 ? 19.514 15.606 -1.231 1.00 83.38 108 THR A CA 1
ATOM 888 C C . THR A 1 108 ? 19.409 16.497 -2.474 1.00 83.38 108 THR A C 1
ATOM 890 O O . THR A 1 108 ? 20.056 16.260 -3.489 1.00 83.38 108 THR A O 1
ATOM 893 N N . GLY A 1 109 ? 18.554 17.522 -2.412 1.00 86.44 109 GLY A N 1
ATOM 894 C CA . GLY A 1 109 ? 18.274 18.416 -3.544 1.00 86.44 109 GLY A CA 1
ATOM 895 C C . GLY A 1 109 ? 17.200 17.917 -4.520 1.00 86.44 109 GLY A C 1
ATOM 896 O O . GLY A 1 109 ? 16.765 18.683 -5.377 1.00 86.44 109 GLY A O 1
ATOM 897 N N . ILE A 1 110 ? 16.704 16.684 -4.367 1.00 88.50 110 ILE A N 1
ATOM 898 C CA . ILE A 1 110 ? 15.604 16.141 -5.169 1.00 88.50 110 ILE A CA 1
ATOM 899 C C . ILE A 1 110 ? 14.286 16.311 -4.414 1.00 88.50 110 ILE A C 1
ATOM 901 O O . ILE A 1 110 ? 14.123 15.893 -3.266 1.00 88.50 110 ILE A O 1
ATOM 905 N N . LYS A 1 111 ? 13.289 16.892 -5.084 1.00 87.25 111 LYS A N 1
ATOM 906 C CA . LYS A 1 111 ? 11.930 16.972 -4.548 1.00 87.25 111 LYS A CA 1
ATOM 907 C C . LYS A 1 111 ? 11.234 15.618 -4.686 1.00 87.25 111 LYS A C 1
ATOM 909 O O . LYS A 1 111 ? 10.701 15.292 -5.744 1.00 87.25 111 LYS A O 1
ATOM 914 N N . LEU A 1 112 ? 11.211 14.844 -3.604 1.00 87.00 112 LEU A N 1
ATOM 915 C CA . LEU A 1 112 ? 10.515 13.560 -3.572 1.00 87.00 112 LEU A CA 1
ATOM 916 C C . LEU A 1 112 ? 8.997 13.723 -3.434 1.00 87.00 112 LEU A C 1
ATOM 918 O O . LEU A 1 112 ? 8.502 14.491 -2.611 1.00 87.00 112 LEU A O 1
ATOM 922 N N . VAL A 1 113 ? 8.254 12.935 -4.216 1.00 88.56 113 VAL A N 1
ATOM 923 C CA . VAL A 1 113 ? 6.793 12.797 -4.079 1.00 88.56 113 VAL A CA 1
ATOM 924 C C . VAL A 1 113 ? 6.441 11.817 -2.954 1.00 88.56 113 VAL A C 1
ATOM 926 O O . VAL A 1 113 ? 5.471 12.025 -2.224 1.00 88.56 113 VAL A O 1
ATOM 929 N N . ARG A 1 114 ? 7.231 10.748 -2.796 1.00 88.12 114 ARG A N 1
ATOM 930 C CA . ARG A 1 114 ? 7.045 9.703 -1.784 1.00 88.12 114 ARG A CA 1
ATOM 931 C C . ARG A 1 114 ? 8.404 9.111 -1.401 1.00 88.12 114 ARG A C 1
ATOM 933 O O . ARG A 1 114 ? 9.158 8.719 -2.281 1.00 88.12 114 ARG A O 1
ATOM 940 N N . TYR A 1 115 ? 8.683 9.041 -0.100 1.00 90.38 115 TYR A N 1
ATOM 941 C CA . TYR A 1 115 ? 9.954 8.536 0.443 1.00 90.38 115 TYR A CA 1
ATOM 942 C C . TYR A 1 115 ? 10.031 7.003 0.491 1.00 90.38 115 TYR A C 1
ATOM 944 O O . TYR A 1 115 ? 11.106 6.426 0.408 1.00 90.38 115 TYR A O 1
ATOM 952 N N . GLY A 1 116 ? 8.881 6.347 0.622 1.00 92.81 116 GLY A N 1
ATOM 953 C CA . GLY A 1 116 ? 8.756 4.901 0.757 1.00 92.81 116 GLY A CA 1
ATOM 954 C C . GLY A 1 116 ? 7.299 4.521 1.001 1.00 92.81 116 GLY A C 1
ATOM 955 O O . GLY A 1 116 ? 6.386 5.256 0.601 1.00 92.81 116 GLY A O 1
ATOM 956 N N . LEU A 1 117 ? 7.056 3.408 1.686 1.00 96.00 117 LEU A N 1
ATOM 957 C CA . LEU A 1 117 ? 5.706 3.030 2.086 1.00 96.00 117 LEU A CA 1
ATOM 958 C C . LEU A 1 117 ? 5.201 4.006 3.154 1.00 96.00 117 LEU A C 1
ATOM 960 O O . LEU A 1 117 ? 5.735 4.074 4.256 1.00 96.00 117 LEU A O 1
ATOM 964 N N . LEU A 1 118 ? 4.156 4.774 2.846 1.00 97.62 118 LEU A N 1
ATOM 965 C CA . LEU A 1 118 ? 3.497 5.607 3.849 1.00 97.62 118 LEU A CA 1
ATOM 966 C C . LEU A 1 118 ? 2.730 4.697 4.820 1.00 97.62 118 LEU A C 1
ATOM 968 O O . LEU A 1 118 ? 1.749 4.064 4.423 1.00 97.62 118 LEU A O 1
ATOM 972 N N . LEU A 1 119 ? 3.159 4.669 6.082 1.00 98.12 119 LEU A N 1
ATOM 973 C CA . LEU A 1 119 ? 2.529 3.886 7.145 1.00 98.12 119 LEU A CA 1
ATOM 974 C C . LEU A 1 119 ? 1.286 4.600 7.680 1.00 98.12 119 LEU A C 1
ATOM 976 O O . LEU A 1 119 ? 0.231 3.997 7.873 1.00 98.12 119 LEU A O 1
ATOM 980 N N . GLY A 1 120 ? 1.384 5.912 7.891 1.00 98.12 120 GLY A N 1
ATOM 981 C CA . GLY A 1 120 ? 0.303 6.703 8.466 1.00 98.12 120 GLY A CA 1
ATOM 982 C C . GLY A 1 120 ? 0.691 8.138 8.776 1.00 98.12 120 GLY A C 1
ATOM 983 O O . GLY A 1 120 ? 1.781 8.602 8.443 1.00 98.12 120 GLY A O 1
ATOM 984 N N . GLU A 1 121 ? -0.228 8.850 9.419 1.00 98.12 121 GLU A N 1
ATOM 985 C CA . GLU A 1 121 ? 0.011 10.195 9.937 1.00 98.12 121 GLU A CA 1
ATOM 986 C C . GLU A 1 121 ? -0.074 10.198 11.464 1.00 98.12 121 GLU A C 1
ATOM 988 O O . GLU A 1 121 ? -1.013 9.646 12.040 1.00 98.12 121 GLU A O 1
ATOM 993 N N . ILE A 1 122 ? 0.872 10.872 12.112 1.00 97.81 122 ILE A N 1
ATOM 994 C CA . ILE A 1 122 ? 0.862 11.158 13.543 1.00 97.81 122 ILE A CA 1
ATOM 995 C C . ILE A 1 122 ? 0.422 12.606 13.721 1.00 97.81 122 ILE A C 1
ATOM 997 O O . ILE A 1 122 ? 1.101 13.543 13.301 1.00 97.81 122 ILE A O 1
ATOM 1001 N N . ARG A 1 123 ? -0.739 12.804 14.350 1.00 94.31 123 ARG A N 1
ATOM 1002 C CA . ARG A 1 123 ? -1.263 14.138 14.672 1.00 94.31 123 ARG A CA 1
ATOM 1003 C C . ARG A 1 123 ? -1.786 14.153 16.095 1.00 94.31 123 ARG A C 1
ATOM 1005 O O . ARG A 1 123 ? -2.600 13.310 16.456 1.00 94.31 123 ARG A O 1
ATOM 1012 N N . ARG A 1 124 ? -1.353 15.141 16.888 1.00 93.00 124 ARG A N 1
ATOM 1013 C CA . ARG A 1 124 ? -1.779 15.321 18.291 1.00 93.00 124 ARG A CA 1
ATOM 1014 C C . ARG A 1 124 ? -1.642 14.029 19.121 1.00 93.00 124 ARG A C 1
ATOM 1016 O O . ARG A 1 124 ? -2.551 13.669 19.857 1.00 93.00 124 ARG A O 1
ATOM 1023 N N . GLY A 1 125 ? -0.533 13.308 18.940 1.00 93.31 125 GLY A N 1
ATOM 1024 C CA . GLY A 1 125 ? -0.252 12.060 19.658 1.00 93.31 125 GLY A CA 1
ATOM 1025 C C . GLY A 1 125 ? -1.073 10.845 19.213 1.00 93.31 125 GLY A C 1
ATOM 1026 O O . GLY A 1 125 ? -1.014 9.816 19.871 1.00 93.31 125 GLY A O 1
ATOM 1027 N N . ILE A 1 126 ? -1.830 10.932 18.114 1.00 95.12 126 ILE A N 1
ATOM 1028 C CA . ILE A 1 126 ? -2.627 9.819 17.585 1.00 95.12 126 ILE A CA 1
ATOM 1029 C C . ILE A 1 126 ? -2.065 9.399 16.230 1.00 95.12 126 ILE A C 1
ATOM 1031 O O . ILE A 1 126 ? -1.925 10.231 15.330 1.00 95.12 126 ILE A O 1
ATOM 1035 N N . PHE A 1 127 ? -1.800 8.101 16.073 1.00 98.19 127 PHE A N 1
ATOM 1036 C CA . PHE A 1 127 ? -1.484 7.503 14.781 1.00 98.19 127 PHE A CA 1
ATOM 1037 C C . PHE A 1 127 ? -2.766 7.164 14.015 1.00 98.19 127 PHE A C 1
ATOM 1039 O O . PHE A 1 127 ? -3.678 6.504 14.524 1.00 98.19 127 PHE A O 1
ATOM 1046 N N . LYS A 1 128 ? -2.834 7.616 12.766 1.00 97.94 128 LYS A N 1
ATOM 1047 C CA . LYS A 1 128 ? -3.871 7.252 11.805 1.00 97.94 128 LYS A CA 1
ATOM 1048 C C . LYS A 1 128 ? -3.212 6.466 10.667 1.00 97.94 128 LYS A C 1
ATOM 1050 O O . LYS A 1 128 ? -2.446 7.078 9.919 1.00 97.94 128 LYS A O 1
ATOM 1055 N N . PRO A 1 129 ? -3.523 5.169 10.490 1.00 98.50 129 PRO A N 1
ATOM 1056 C CA . PRO A 1 129 ? -2.929 4.372 9.431 1.00 98.50 129 PRO A CA 1
ATOM 1057 C C . PRO A 1 129 ? -3.323 4.921 8.059 1.00 98.50 129 PRO A C 1
ATOM 1059 O O . PRO A 1 129 ? -4.452 5.380 7.839 1.00 98.50 129 PRO A O 1
ATOM 1062 N N . ALA A 1 130 ? -2.369 4.900 7.136 1.00 98.19 130 ALA A N 1
ATOM 1063 C CA . ALA A 1 130 ? -2.585 5.305 5.761 1.00 98.19 130 ALA A CA 1
ATOM 1064 C C . ALA A 1 130 ? -3.239 4.178 4.963 1.00 98.19 130 ALA A C 1
ATOM 1066 O O . ALA A 1 130 ? -3.075 2.994 5.251 1.00 98.19 130 ALA A O 1
ATOM 1067 N N . HIS A 1 131 ? -3.951 4.559 3.904 1.00 98.38 131 HIS A N 1
ATOM 1068 C CA . HIS A 1 131 ? -4.525 3.603 2.958 1.00 98.38 131 HIS A CA 1
ATOM 1069 C C . HIS A 1 131 ? -3.454 2.737 2.288 1.00 98.38 131 HIS A C 1
ATOM 1071 O O . HIS A 1 131 ? -3.656 1.546 2.121 1.00 98.38 131 HIS A O 1
ATOM 1077 N N . THR A 1 132 ? -2.279 3.296 2.013 1.00 97.81 132 THR A N 1
ATOM 1078 C CA . THR A 1 132 ? -1.140 2.546 1.471 1.00 97.81 132 THR A CA 1
ATOM 1079 C C . THR A 1 132 ? -0.637 1.438 2.375 1.00 97.81 132 THR A C 1
ATOM 1081 O O . THR A 1 132 ? -0.214 0.419 1.851 1.00 97.81 132 THR A O 1
ATOM 1084 N N . LEU A 1 133 ? -0.713 1.607 3.700 1.00 98.25 133 LEU A N 1
ATOM 1085 C CA . LEU A 1 133 ? -0.392 0.522 4.622 1.00 98.25 133 LEU A CA 1
ATOM 1086 C C . LEU A 1 133 ? -1.400 -0.622 4.482 1.00 98.25 133 LEU A C 1
ATOM 1088 O O . LEU A 1 133 ? -0.983 -1.765 4.443 1.00 98.25 133 LEU A O 1
ATOM 1092 N N . ALA A 1 134 ? -2.700 -0.333 4.333 1.00 98.25 134 ALA A N 1
ATOM 1093 C CA . ALA A 1 134 ? -3.685 -1.393 4.089 1.00 98.25 134 ALA A CA 1
ATOM 1094 C C . ALA A 1 134 ? -3.364 -2.171 2.810 1.00 98.25 134 ALA A C 1
ATOM 1096 O O . ALA A 1 134 ? -3.375 -3.390 2.831 1.00 98.25 134 ALA A O 1
ATOM 1097 N N . LEU A 1 135 ? -3.053 -1.467 1.715 1.00 98.25 135 LEU A N 1
ATOM 1098 C CA . LEU A 1 135 ? -2.764 -2.098 0.421 1.00 98.25 135 LEU A CA 1
ATOM 1099 C C . LEU A 1 135 ? -1.451 -2.895 0.396 1.00 98.25 135 LEU A C 1
ATOM 1101 O O . LEU A 1 135 ? -1.234 -3.662 -0.535 1.00 98.25 135 LEU A O 1
ATOM 1105 N N . ALA A 1 136 ? -0.567 -2.675 1.369 1.00 97.00 136 ALA A N 1
ATOM 1106 C CA . ALA A 1 136 ? 0.681 -3.415 1.510 1.00 97.00 136 ALA A CA 1
ATOM 1107 C C . ALA A 1 136 ? 0.538 -4.665 2.392 1.00 97.00 136 ALA A C 1
ATOM 1109 O O . ALA A 1 136 ? 1.489 -5.431 2.473 1.00 97.00 136 ALA A O 1
ATOM 1110 N N . LEU A 1 137 ? -0.612 -4.845 3.051 1.00 97.31 137 LEU A N 1
ATOM 1111 C CA . LEU A 1 137 ? -0.863 -5.926 3.997 1.00 97.31 137 LEU A CA 1
ATOM 1112 C C . LEU A 1 137 ? -1.794 -6.989 3.410 1.00 97.31 137 LEU A C 1
ATOM 1114 O O . LEU A 1 137 ? -2.686 -6.711 2.606 1.00 97.31 137 LEU A O 1
ATOM 1118 N N . GLN A 1 138 ? -1.634 -8.204 3.907 1.00 96.38 138 GLN A N 1
ATOM 1119 C CA . GLN A 1 138 ? -2.513 -9.345 3.735 1.00 96.38 138 GLN A CA 1
ATOM 1120 C C . GLN A 1 138 ? -3.375 -9.546 4.985 1.00 96.38 138 GLN A C 1
ATOM 1122 O O . GLN A 1 138 ? -3.047 -9.114 6.092 1.00 96.38 138 GLN A O 1
ATOM 1127 N N . ALA A 1 139 ? -4.486 -10.271 4.831 1.00 95.31 139 ALA A N 1
ATOM 1128 C CA . ALA A 1 139 ? -5.406 -10.560 5.931 1.00 95.31 139 ALA A CA 1
ATOM 1129 C C . ALA A 1 139 ? -4.731 -11.262 7.130 1.00 95.31 139 ALA A C 1
ATOM 1131 O O . ALA A 1 139 ? -5.112 -11.035 8.278 1.00 95.31 139 ALA A O 1
ATOM 1132 N N . GLY A 1 140 ? -3.721 -12.099 6.868 1.00 96.31 140 GLY A N 1
ATOM 1133 C CA . GLY A 1 140 ? -2.981 -12.835 7.893 1.00 96.31 140 GLY A CA 1
ATOM 1134 C C . GLY A 1 140 ? -2.052 -11.976 8.754 1.00 96.31 140 GLY A C 1
ATOM 1135 O O . GLY A 1 140 ? -1.743 -12.385 9.868 1.00 96.31 140 GLY A O 1
ATOM 1136 N N . GLU A 1 141 ? -1.666 -10.789 8.282 1.00 97.00 141 GLU A N 1
ATOM 1137 C CA . GLU A 1 141 ? -0.671 -9.910 8.920 1.00 97.00 141 GLU A CA 1
ATOM 1138 C C . GLU A 1 141 ? -1.309 -8.941 9.932 1.00 97.00 141 GLU A C 1
ATOM 1140 O O . GLU A 1 141 ? -0.628 -8.133 10.567 1.00 97.00 141 GLU A O 1
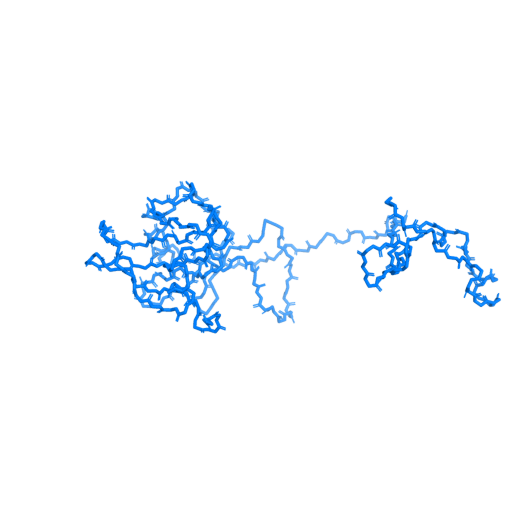ATOM 1145 N N . VAL A 1 142 ? -2.635 -9.016 10.114 1.00 98.00 142 VAL A N 1
ATOM 1146 C CA . VAL A 1 142 ? -3.385 -8.145 11.025 1.00 98.00 142 VAL A CA 1
ATOM 1147 C C . VAL A 1 142 ? -4.239 -8.915 12.034 1.00 98.00 142 VAL A C 1
ATOM 1149 O O . VAL A 1 142 ? -4.557 -10.098 11.885 1.00 98.00 142 VAL A O 1
ATOM 1152 N N . THR A 1 143 ? -4.625 -8.245 13.116 1.00 97.38 143 THR A N 1
ATOM 1153 C CA . THR A 1 143 ? -5.413 -8.845 14.205 1.00 97.38 143 THR A CA 1
ATOM 1154 C C . THR A 1 143 ? -6.910 -8.911 13.904 1.00 97.38 143 THR A C 1
ATOM 1156 O O . THR A 1 143 ? -7.599 -9.775 14.445 1.00 97.38 143 THR A O 1
ATOM 1159 N N . ALA A 1 144 ? -7.427 -8.034 13.037 1.00 97.81 144 ALA A N 1
ATOM 1160 C CA . ALA A 1 144 ? -8.840 -7.991 12.677 1.00 97.81 144 ALA A CA 1
ATOM 1161 C C . ALA A 1 144 ? -9.050 -7.674 11.192 1.00 97.81 144 ALA A C 1
ATOM 1163 O O . ALA A 1 144 ? -8.586 -6.651 10.680 1.00 97.81 144 ALA A O 1
ATOM 1164 N N . THR A 1 145 ? -9.836 -8.521 10.536 1.00 97.94 145 THR A N 1
ATOM 1165 C CA . THR A 1 145 ? -10.222 -8.392 9.131 1.00 97.94 145 THR A CA 1
ATOM 1166 C C . THR A 1 145 ? -11.731 -8.529 8.968 1.00 97.94 145 THR A C 1
ATOM 1168 O O . THR A 1 145 ? -12.429 -9.063 9.835 1.00 97.94 145 THR A O 1
ATOM 1171 N N . VAL A 1 146 ? -12.239 -8.028 7.850 1.00 97.94 146 VAL A N 1
ATOM 1172 C CA . VAL A 1 146 ? -13.536 -8.418 7.304 1.00 97.94 146 VAL A CA 1
ATOM 1173 C C . VAL A 1 146 ? -13.362 -8.619 5.809 1.00 97.94 146 VAL A C 1
ATOM 1175 O O . VAL A 1 146 ? -12.810 -7.748 5.139 1.00 97.94 146 VAL A O 1
ATOM 1178 N N . ASP A 1 147 ? -13.813 -9.767 5.321 1.00 98.19 147 ASP A N 1
ATOM 1179 C CA . ASP A 1 147 ? -13.698 -10.164 3.925 1.00 98.19 147 ASP A CA 1
ATOM 1180 C C . ASP A 1 147 ? -15.091 -10.357 3.336 1.00 98.19 147 ASP A C 1
ATOM 1182 O O . ASP A 1 147 ? -15.975 -10.929 3.984 1.00 98.19 147 ASP A O 1
ATOM 1186 N N . TRP A 1 148 ? -15.282 -9.861 2.120 1.00 97.88 148 TRP A N 1
ATOM 1187 C CA . TRP A 1 148 ? -16.496 -10.087 1.349 1.00 97.88 148 TRP A CA 1
ATOM 1188 C C . TRP A 1 148 ? -16.145 -10.461 -0.094 1.00 97.88 148 TRP A C 1
ATOM 1190 O O . TRP A 1 148 ? -15.144 -9.971 -0.612 1.00 97.88 148 TRP A O 1
ATOM 1200 N N . PRO A 1 149 ? -16.989 -11.251 -0.775 1.00 97.88 149 PRO A N 1
ATOM 1201 C CA . PRO A 1 149 ? -16.865 -11.465 -2.214 1.00 97.88 149 PRO A CA 1
ATOM 1202 C C . PRO A 1 149 ? -16.948 -10.162 -3.019 1.00 97.88 149 PRO A C 1
ATOM 1204 O O . PRO A 1 149 ? -17.638 -9.223 -2.605 1.00 97.88 149 PRO A O 1
ATOM 1207 N N . ALA A 1 150 ? -16.304 -10.101 -4.190 1.00 95.81 150 ALA A N 1
ATOM 1208 C CA . ALA A 1 150 ? -16.314 -8.905 -5.044 1.00 95.81 150 ALA A CA 1
ATOM 1209 C C . ALA A 1 150 ? -17.708 -8.415 -5.466 1.00 95.81 150 ALA A C 1
ATOM 1211 O O . ALA A 1 150 ? -17.895 -7.215 -5.677 1.00 95.81 150 ALA A O 1
ATOM 1212 N N . ASP A 1 151 ? -18.691 -9.308 -5.563 1.00 95.69 151 ASP A N 1
ATOM 1213 C CA . ASP A 1 151 ? -20.077 -8.990 -5.917 1.00 95.69 151 ASP A CA 1
ATOM 1214 C C . ASP A 1 151 ? -20.961 -8.642 -4.704 1.00 95.69 151 ASP A C 1
ATOM 1216 O O . ASP A 1 151 ? -22.132 -8.280 -4.855 1.00 95.69 151 ASP A O 1
ATOM 1220 N N . HIS A 1 152 ? -20.415 -8.690 -3.487 1.00 97.19 152 HIS A N 1
ATOM 1221 C CA . HIS A 1 152 ? -21.170 -8.425 -2.272 1.00 97.19 152 HIS A CA 1
ATOM 1222 C C . HIS A 1 152 ? -21.479 -6.928 -2.105 1.00 97.19 152 HIS A C 1
ATOM 1224 O O . HIS A 1 152 ? -20.608 -6.061 -2.200 1.00 97.19 152 HIS A O 1
ATOM 1230 N N . GLN A 1 153 ? -22.724 -6.601 -1.744 1.00 96.31 153 GLN A N 1
ATOM 1231 C CA . GLN A 1 153 ? -23.198 -5.213 -1.637 1.00 96.31 153 GLN A CA 1
ATOM 1232 C C . GLN A 1 153 ? -22.371 -4.347 -0.665 1.00 96.31 153 GLN A C 1
ATOM 1234 O O . GLN A 1 153 ? -22.201 -3.145 -0.886 1.00 96.31 153 GLN A O 1
ATOM 1239 N N . GLU A 1 154 ? -21.833 -4.936 0.407 1.00 96.94 154 GLU A N 1
ATOM 1240 C CA . GLU A 1 154 ? -21.002 -4.207 1.378 1.00 96.94 154 GLU A CA 1
ATOM 1241 C C . GLU A 1 154 ? -19.683 -3.694 0.771 1.00 96.94 154 GLU A C 1
ATOM 1243 O O . GLU A 1 154 ? -19.203 -2.652 1.216 1.00 96.94 154 GLU A O 1
ATOM 1248 N N . ILE A 1 155 ? -19.147 -4.324 -0.287 1.00 97.12 155 ILE A N 1
ATOM 1249 C CA . ILE A 1 155 ? -17.975 -3.812 -1.018 1.00 97.12 155 ILE A CA 1
ATOM 1250 C C . ILE A 1 155 ? -18.311 -2.486 -1.696 1.00 97.12 155 ILE A C 1
ATOM 1252 O O . ILE A 1 155 ? -17.606 -1.496 -1.505 1.00 97.12 155 ILE A O 1
ATOM 1256 N N . VAL A 1 156 ? -19.435 -2.417 -2.412 1.00 96.44 156 VAL A N 1
ATOM 1257 C CA . VAL A 1 156 ? -19.891 -1.172 -3.053 1.00 96.44 156 VAL A CA 1
ATOM 1258 C C . VAL A 1 156 ? -20.120 -0.084 -2.004 1.00 96.44 156 VAL A C 1
ATOM 1260 O O . VAL A 1 156 ? -19.669 1.053 -2.160 1.00 96.44 156 VAL A O 1
ATOM 1263 N N . ARG A 1 157 ? -20.764 -0.425 -0.882 1.00 97.81 157 ARG A N 1
ATOM 1264 C CA . ARG A 1 157 ? -20.982 0.512 0.233 1.00 97.81 157 ARG A CA 1
ATOM 1265 C C . ARG A 1 157 ? -19.666 0.987 0.853 1.00 97.81 157 ARG A C 1
ATOM 1267 O O . ARG A 1 157 ? -19.537 2.167 1.187 1.00 97.81 157 ARG A O 1
ATOM 1274 N N . TYR A 1 158 ? -18.679 0.103 0.987 1.00 98.06 158 TYR A N 1
ATOM 1275 C CA . TYR A 1 158 ? -17.349 0.458 1.466 1.00 98.06 158 TYR A CA 1
ATOM 1276 C C . TYR A 1 158 ? -16.640 1.422 0.504 1.00 98.06 158 TYR A C 1
ATOM 1278 O O . TYR A 1 158 ? -16.178 2.484 0.928 1.00 98.06 158 TYR A O 1
ATOM 1286 N N . LEU A 1 159 ? -16.599 1.104 -0.790 1.00 97.38 159 LEU A N 1
ATOM 1287 C CA . LEU A 1 159 ? -15.915 1.912 -1.803 1.00 97.38 159 LEU A CA 1
ATOM 1288 C C . LEU A 1 159 ? -16.560 3.294 -1.976 1.00 97.38 159 LEU A C 1
ATOM 1290 O O . LEU A 1 159 ? -15.855 4.291 -2.101 1.00 97.38 159 LEU A O 1
ATOM 1294 N N . THR A 1 160 ? -17.882 3.391 -1.838 1.00 97.31 160 THR A N 1
ATOM 1295 C CA . THR A 1 160 ? -18.628 4.667 -1.842 1.00 97.31 160 THR A CA 1
ATOM 1296 C C . THR A 1 160 ? -18.503 5.456 -0.526 1.00 97.31 160 THR A C 1
ATOM 1298 O O . THR A 1 160 ? -18.942 6.603 -0.428 1.00 97.31 160 THR A O 1
ATOM 1301 N N . GLY A 1 161 ? -17.871 4.893 0.510 1.00 97.25 161 GLY A N 1
ATOM 1302 C CA . GLY A 1 161 ? -17.574 5.593 1.761 1.00 97.25 161 GLY A CA 1
ATOM 1303 C C . GLY A 1 161 ? -18.645 5.501 2.854 1.00 97.25 161 GLY A C 1
ATOM 1304 O O . GLY A 1 161 ? -18.575 6.280 3.809 1.00 97.25 161 GLY A O 1
ATOM 1305 N N . HIS A 1 162 ? -19.613 4.588 2.739 1.00 97.62 162 HIS A N 1
ATOM 1306 C CA . HIS A 1 162 ? -20.674 4.399 3.732 1.00 97.62 162 HIS A CA 1
ATOM 1307 C C . HIS A 1 162 ? -20.149 3.723 5.002 1.00 97.62 162 HIS A C 1
ATOM 1309 O O . HIS A 1 162 ? -19.211 2.923 4.961 1.00 97.62 162 HIS A O 1
ATOM 1315 N N . GLU A 1 163 ? -20.792 4.015 6.134 1.00 96.62 163 GLU A N 1
ATOM 1316 C CA . GLU A 1 163 ? -20.633 3.212 7.347 1.00 96.62 163 GLU A CA 1
ATOM 1317 C C . GLU A 1 163 ? -21.357 1.870 7.201 1.00 96.62 163 GLU A C 1
ATOM 1319 O O . GLU A 1 163 ? -22.491 1.809 6.712 1.00 96.62 163 GLU A O 1
ATOM 1324 N N . LEU A 1 164 ? -20.712 0.808 7.680 1.00 97.12 164 LEU A N 1
ATOM 1325 C CA . LEU A 1 164 ? -21.213 -0.563 7.590 1.00 97.12 164 LEU A CA 1
ATOM 1326 C C . LEU A 1 164 ? -21.574 -1.088 8.979 1.00 97.12 164 LEU A C 1
ATOM 1328 O O . LEU A 1 164 ? -20.979 -0.686 9.985 1.00 97.12 164 LEU A O 1
ATOM 1332 N N . ARG A 1 165 ? -22.543 -2.000 9.058 1.00 96.81 165 ARG A N 1
ATOM 1333 C CA . ARG A 1 165 ? -22.853 -2.694 10.313 1.00 96.81 165 ARG A CA 1
ATOM 1334 C C . ARG A 1 165 ? -21.888 -3.864 10.452 1.00 96.81 165 ARG A C 1
ATOM 1336 O O . ARG A 1 165 ? -21.975 -4.822 9.698 1.00 96.81 165 ARG A O 1
ATOM 1343 N N . LEU A 1 166 ? -20.996 -3.789 11.432 1.00 96.81 166 LEU A N 1
ATOM 1344 C CA . LEU A 1 166 ? -20.000 -4.821 11.692 1.00 96.81 166 LEU A CA 1
ATOM 1345 C C . LEU A 1 166 ? -19.852 -4.999 13.208 1.00 96.81 166 LEU A C 1
ATOM 1347 O O . LEU A 1 166 ? -19.084 -4.264 13.837 1.00 96.81 166 LEU A O 1
ATOM 1351 N N . PRO A 1 167 ? -20.611 -5.921 13.825 1.00 96.06 167 PRO A N 1
ATOM 1352 C CA . PRO A 1 167 ? -20.472 -6.246 15.241 1.00 96.06 167 PRO A CA 1
ATOM 1353 C C . PRO A 1 167 ? -19.061 -6.734 15.607 1.00 96.06 167 PRO A C 1
ATOM 1355 O O . PRO A 1 167 ? -18.300 -7.210 14.764 1.00 96.06 167 PRO A O 1
ATOM 1358 N N . GLY A 1 168 ? -18.705 -6.603 16.886 1.00 94.62 168 GLY A N 1
ATOM 1359 C CA . GLY A 1 168 ? -17.45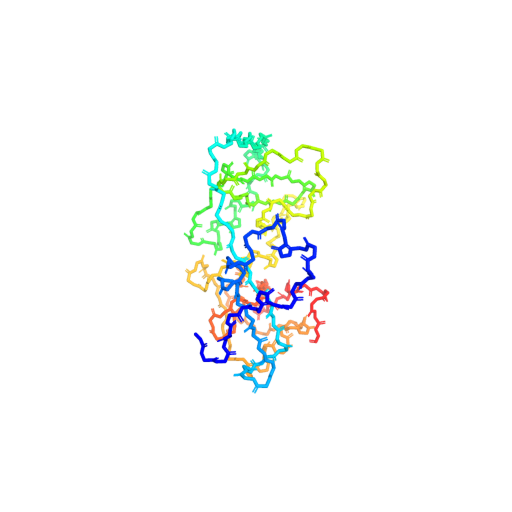6 -7.111 17.458 1.00 94.62 168 GLY A CA 1
ATOM 1360 C C . GLY A 1 168 ? -16.563 -6.037 18.103 1.00 94.62 168 GLY A C 1
ATOM 1361 O O . GLY A 1 168 ? -16.973 -4.878 18.208 1.00 94.62 168 GLY A O 1
ATOM 1362 N N . PRO A 1 169 ? -15.350 -6.417 18.552 1.00 95.69 169 PRO A N 1
ATOM 1363 C CA . PRO A 1 169 ? -14.468 -5.562 19.356 1.00 95.69 169 PRO A CA 1
ATOM 1364 C C . PRO A 1 169 ? -14.050 -4.250 18.681 1.00 95.69 169 PRO A C 1
ATOM 1366 O O . PRO A 1 169 ? -13.625 -4.243 17.528 1.00 95.69 169 PRO A O 1
ATOM 1369 N N . SER A 1 170 ? -14.099 -3.127 19.394 1.00 97.19 170 SER A N 1
ATOM 1370 C CA . SER A 1 170 ? -13.629 -1.844 18.853 1.00 97.19 170 SER A CA 1
ATOM 1371 C C . SER A 1 170 ? -12.159 -1.913 18.421 1.00 97.19 170 SER A C 1
ATOM 1373 O O . SER A 1 170 ? -11.333 -2.478 19.130 1.00 97.19 170 SER A O 1
ATOM 1375 N N . GLY A 1 171 ? -11.821 -1.318 17.276 1.00 97.19 171 GLY A N 1
ATOM 1376 C CA . GLY A 1 171 ? -10.460 -1.382 16.740 1.00 97.19 171 GLY A CA 1
ATOM 1377 C C . GLY A 1 171 ? -10.371 -1.052 15.256 1.00 97.19 171 GLY A C 1
ATOM 1378 O O . GLY A 1 171 ? -11.381 -0.790 14.600 1.00 97.19 171 GLY A O 1
ATOM 1379 N N . TRP A 1 172 ? -9.149 -1.036 14.732 1.00 98.38 172 TRP A N 1
ATOM 1380 C CA . TRP A 1 172 ? -8.921 -0.994 13.290 1.00 98.38 172 TRP A CA 1
ATOM 1381 C C . TRP A 1 172 ? -9.209 -2.365 12.686 1.00 98.38 172 TRP A C 1
ATOM 1383 O O . TRP A 1 172 ? -8.893 -3.384 13.288 1.00 98.38 172 TRP A O 1
ATOM 1393 N N . VAL A 1 173 ? -9.838 -2.370 11.517 1.00 98.56 173 VAL A N 1
ATOM 1394 C CA . VAL A 1 173 ? -10.183 -3.575 10.764 1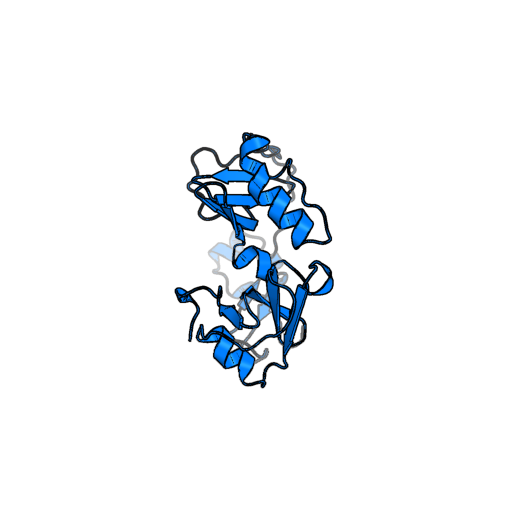.00 98.56 173 VAL A CA 1
ATOM 1395 C C . VAL A 1 173 ? -9.709 -3.370 9.334 1.00 98.56 173 VAL A C 1
ATOM 1397 O O . VAL A 1 173 ? -10.022 -2.339 8.725 1.00 98.56 173 VAL A O 1
ATOM 1400 N N . LEU A 1 174 ? -8.950 -4.330 8.813 1.00 98.75 174 LEU A N 1
ATOM 1401 C CA . LEU A 1 174 ? -8.598 -4.378 7.398 1.00 98.75 174 LEU A CA 1
ATOM 1402 C C . LEU A 1 174 ? -9.801 -4.915 6.617 1.00 98.75 174 LEU A C 1
ATOM 1404 O O . LEU A 1 174 ? -10.312 -5.990 6.925 1.00 98.75 174 LEU A O 1
ATOM 1408 N N . VAL A 1 175 ? -10.278 -4.147 5.645 1.00 98.50 175 VAL A N 1
ATOM 1409 C CA . VAL A 1 175 ? -11.352 -4.573 4.745 1.00 98.50 175 VAL A CA 1
ATOM 1410 C C . VAL A 1 175 ? -10.712 -5.223 3.531 1.00 98.50 175 VAL A C 1
ATOM 1412 O O . VAL A 1 175 ? -9.881 -4.587 2.876 1.00 98.50 175 VAL A O 1
ATOM 1415 N N . THR A 1 176 ? -11.098 -6.459 3.233 1.00 98.56 176 THR A N 1
ATOM 1416 C CA . THR A 1 176 ? -10.620 -7.217 2.078 1.00 98.56 176 THR A CA 1
ATOM 1417 C C . THR A 1 176 ? -11.768 -7.626 1.157 1.00 98.56 176 THR A C 1
ATOM 1419 O O . THR A 1 176 ? -12.934 -7.651 1.560 1.00 98.56 176 THR A O 1
ATOM 1422 N N . VAL A 1 177 ? -11.420 -7.879 -0.102 1.00 98.00 177 VAL A N 1
ATOM 1423 C CA . VAL A 1 177 ? -12.295 -8.455 -1.117 1.00 98.00 177 VAL A CA 1
ATOM 1424 C C . VAL A 1 177 ? -11.615 -9.672 -1.713 1.00 98.00 177 VAL A C 1
ATOM 1426 O O . VAL A 1 177 ? -10.491 -9.552 -2.197 1.00 98.00 177 VAL A O 1
ATOM 1429 N N . ASP A 1 178 ? -12.252 -10.836 -1.636 1.00 96.88 178 ASP A N 1
ATOM 1430 C CA . ASP A 1 178 ? -11.661 -12.109 -2.070 1.00 96.88 178 ASP A CA 1
ATOM 1431 C C . ASP A 1 178 ? -10.224 -12.316 -1.531 1.00 96.88 178 ASP A C 1
ATOM 1433 O O . ASP A 1 178 ? -9.328 -12.790 -2.230 1.00 96.88 178 ASP A O 1
ATOM 1437 N N . GLY A 1 179 ? -9.973 -11.889 -0.287 1.00 96.00 179 GLY A N 1
ATOM 1438 C CA . GLY A 1 179 ? -8.657 -11.937 0.359 1.00 96.00 179 GLY A CA 1
ATOM 1439 C C . GLY A 1 179 ? -7.686 -10.794 0.019 1.00 96.00 179 GLY A C 1
ATOM 1440 O O . GLY A 1 179 ? -6.635 -10.691 0.654 1.00 96.00 179 GLY A O 1
ATOM 1441 N N . PHE A 1 180 ? -8.019 -9.894 -0.911 1.00 97.38 180 PHE A N 1
ATOM 1442 C CA . PHE A 1 180 ? -7.191 -8.739 -1.282 1.00 97.38 180 PHE A CA 1
ATOM 1443 C C . PHE A 1 180 ? -7.564 -7.488 -0.487 1.00 97.38 180 PHE A C 1
ATOM 1445 O O . PHE A 1 180 ? -8.729 -7.102 -0.413 1.00 97.38 180 PHE A O 1
ATOM 1452 N N . ALA A 1 181 ? -6.577 -6.801 0.088 1.00 98.06 181 ALA A N 1
ATOM 1453 C CA . ALA A 1 181 ? -6.824 -5.603 0.883 1.00 98.06 181 ALA A CA 1
ATOM 1454 C C . ALA A 1 181 ? -7.382 -4.431 0.056 1.00 98.06 181 ALA A C 1
ATOM 1456 O O . ALA A 1 181 ? -6.797 -4.007 -0.939 1.00 98.06 181 ALA A O 1
ATOM 1457 N N . LEU A 1 182 ? -8.485 -3.843 0.530 1.00 97.75 182 LEU A N 1
ATOM 1458 C CA . LEU A 1 182 ? -9.080 -2.629 -0.035 1.00 97.75 182 LEU A CA 1
ATOM 1459 C C . LEU A 1 182 ? -8.746 -1.376 0.764 1.00 97.75 182 LEU A C 1
ATOM 1461 O O . LEU A 1 182 ? -8.639 -0.287 0.196 1.00 97.75 182 LEU A O 1
ATOM 1465 N N . GLY A 1 183 ? -8.626 -1.490 2.084 1.00 98.25 183 GLY A N 1
ATOM 1466 C CA . GLY A 1 183 ? -8.405 -0.337 2.941 1.00 98.25 183 GLY A CA 1
ATOM 1467 C C . GLY A 1 183 ? -8.754 -0.579 4.402 1.00 98.25 183 GLY A C 1
ATOM 1468 O O . GLY A 1 183 ? -9.039 -1.690 4.835 1.00 98.25 183 GLY A O 1
ATOM 1469 N N . TRP A 1 184 ? -8.755 0.506 5.172 1.00 98.62 184 TRP A N 1
ATOM 1470 C CA . TRP A 1 184 ? -9.086 0.472 6.592 1.00 98.62 184 TRP A CA 1
ATOM 1471 C C . TRP A 1 184 ? -10.549 0.816 6.864 1.00 98.62 184 TRP A C 1
ATOM 1473 O O . TRP A 1 184 ? -11.158 1.663 6.198 1.00 98.62 184 TRP A O 1
ATOM 1483 N N . GLY A 1 185 ? -11.075 0.245 7.938 1.00 98.38 185 GLY A N 1
ATOM 1484 C CA . GLY A 1 185 ? -12.201 0.781 8.686 1.00 98.38 185 GLY A CA 1
ATOM 1485 C C . GLY A 1 185 ? -11.889 0.802 10.181 1.00 98.38 185 GLY A C 1
ATOM 1486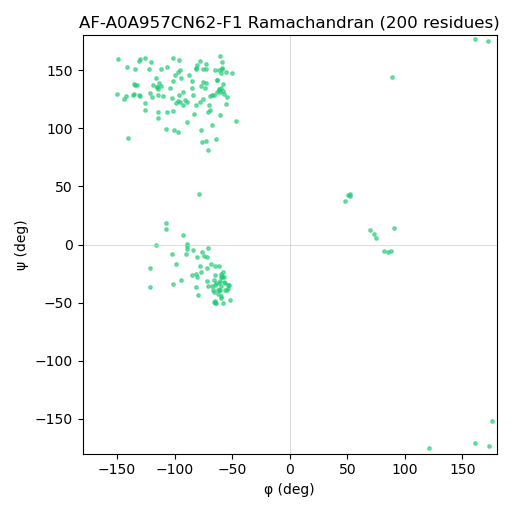 O O . GLY A 1 185 ? -11.020 0.076 10.660 1.00 98.38 185 GLY A O 1
ATOM 1487 N N . LYS A 1 186 ? -12.585 1.654 10.936 1.00 98.31 186 LYS A N 1
ATOM 1488 C CA . LYS A 1 186 ? -12.479 1.689 12.399 1.00 98.31 186 LYS A CA 1
ATOM 1489 C C . LYS A 1 186 ? -13.803 1.265 13.012 1.00 98.31 186 LYS A C 1
ATOM 1491 O O . LYS A 1 186 ? -14.787 2.001 12.937 1.00 98.31 186 LYS A O 1
ATOM 1496 N N . ARG A 1 187 ? -13.836 0.075 13.609 1.00 98.31 187 ARG A N 1
ATOM 1497 C CA . ARG A 1 187 ? -15.022 -0.462 14.277 1.00 98.31 187 ARG A CA 1
ATOM 1498 C C . ARG A 1 187 ? -15.212 0.234 15.621 1.00 98.31 187 ARG A C 1
ATOM 1500 O O . ARG A 1 187 ? -14.295 0.265 16.440 1.00 98.31 187 ARG A O 1
ATOM 1507 N N . VAL A 1 188 ? -16.395 0.804 15.832 1.00 97.56 188 VAL A N 1
ATOM 1508 C CA . VAL A 1 188 ? -16.821 1.457 17.077 1.00 97.56 188 VAL A CA 1
ATOM 1509 C C . VAL A 1 188 ? -18.306 1.161 17.277 1.00 97.56 188 VAL A C 1
ATOM 1511 O O . VAL A 1 188 ? -19.105 1.430 16.383 1.00 97.56 188 VAL A O 1
ATOM 1514 N N . ASN A 1 189 ? -18.687 0.610 18.432 1.00 95.88 189 ASN A N 1
ATOM 1515 C CA . ASN A 1 189 ? -20.085 0.298 18.779 1.00 95.88 189 ASN A CA 1
ATOM 1516 C C . ASN A 1 189 ? -20.815 -0.539 17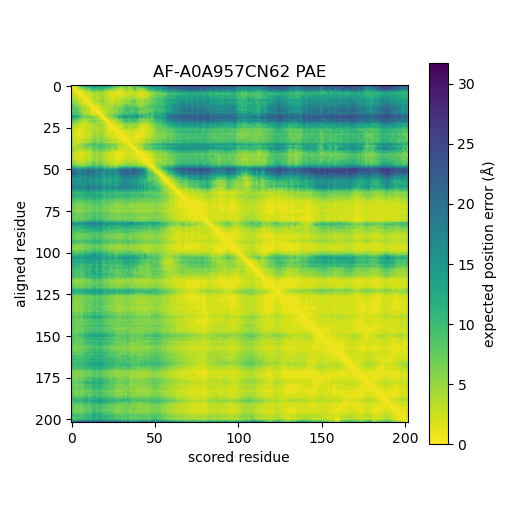.707 1.00 95.88 189 ASN A C 1
ATOM 1518 O O . ASN A 1 189 ? -21.945 -0.238 17.323 1.00 95.88 189 ASN A O 1
ATOM 1522 N N . GLY A 1 190 ? -20.142 -1.561 17.167 1.00 95.25 190 GLY A N 1
ATOM 1523 C CA . GLY A 1 190 ? -20.704 -2.445 16.138 1.00 95.25 190 GLY A CA 1
ATOM 1524 C C . GLY A 1 190 ? -20.917 -1.797 14.763 1.00 95.25 190 GLY A C 1
ATOM 1525 O O . GLY A 1 190 ? -21.590 -2.376 13.907 1.00 95.25 190 GLY A O 1
ATOM 1526 N N . ARG A 1 191 ? -20.363 -0.601 14.537 1.00 97.69 191 ARG A N 1
ATOM 1527 C CA . ARG A 1 191 ? -20.338 0.080 13.238 1.00 97.69 191 ARG A CA 1
ATOM 1528 C C . ARG A 1 191 ? -18.910 0.228 12.751 1.00 97.69 191 ARG A C 1
ATOM 1530 O O . ARG A 1 191 ? -18.033 0.632 13.512 1.00 97.69 191 ARG A O 1
ATOM 1537 N N . LEU A 1 192 ? -18.682 -0.059 11.477 1.00 98.25 192 LEU A N 1
ATOM 1538 C CA . LEU A 1 192 ? -17.412 0.184 10.816 1.00 98.25 192 LEU A CA 1
ATOM 1539 C C . LEU A 1 192 ? -17.421 1.593 10.227 1.00 98.25 192 LEU A C 1
ATOM 1541 O O . LEU A 1 192 ? -18.053 1.850 9.200 1.00 98.25 192 LEU A O 1
ATOM 1545 N N . LYS A 1 193 ? -16.700 2.509 10.875 1.00 98.19 193 LYS A N 1
ATOM 1546 C CA . LYS A 1 193 ? -16.436 3.829 10.306 1.00 98.19 193 LYS A CA 1
ATOM 1547 C C . LYS A 1 193 ? -15.500 3.674 9.124 1.00 98.19 193 LYS A C 1
ATOM 1549 O O . LYS A 1 193 ? -14.437 3.062 9.237 1.00 98.19 193 LYS A O 1
ATOM 1554 N N . ASN A 1 194 ? -15.895 4.245 8.000 1.00 98.25 194 ASN A N 1
ATOM 1555 C CA . ASN A 1 194 ? -15.193 4.074 6.746 1.00 98.25 194 ASN A CA 1
ATOM 1556 C C . ASN A 1 194 ? -13.984 5.016 6.641 1.00 98.25 194 ASN A C 1
ATOM 1558 O O . ASN A 1 194 ? -14.125 6.242 6.678 1.00 98.25 194 ASN A O 1
ATOM 1562 N N . HIS A 1 195 ? -12.794 4.433 6.491 1.00 98.06 195 HIS A N 1
ATOM 1563 C CA . HIS A 1 195 ? -11.540 5.163 6.305 1.00 98.06 195 HIS A CA 1
ATOM 1564 C C . HIS A 1 195 ? -10.994 5.069 4.870 1.00 98.06 195 HIS A C 1
ATOM 1566 O O . HIS A 1 195 ? -9.861 5.489 4.626 1.00 98.06 195 HIS A O 1
ATOM 1572 N N . TYR A 1 196 ? -11.806 4.610 3.911 1.00 98.06 196 TYR A N 1
ATOM 1573 C CA . TYR A 1 196 ? -11.471 4.611 2.491 1.00 98.06 196 TYR A CA 1
ATOM 1574 C C . TYR A 1 196 ? -11.246 6.051 1.989 1.00 98.06 196 TYR A C 1
ATOM 1576 O O . TYR A 1 196 ? -12.044 6.951 2.325 1.00 98.06 196 TYR A O 1
ATOM 1584 N N . PRO A 1 197 ? -10.165 6.323 1.227 1.00 97.25 197 PRO A N 1
ATOM 1585 C CA . PRO A 1 197 ? -9.810 7.677 0.814 1.00 97.25 197 PRO A CA 1
ATOM 1586 C C . PRO A 1 197 ? -10.930 8.368 0.044 1.00 97.25 197 PRO A C 1
ATOM 1588 O O . PRO A 1 197 ? -11.438 7.839 -0.935 1.00 97.25 197 PRO A O 1
ATOM 1591 N N . ARG A 1 198 ? -11.281 9.596 0.446 1.00 95.69 198 ARG A N 1
ATOM 1592 C CA . ARG A 1 198 ? -12.367 10.366 -0.189 1.00 95.69 198 ARG A CA 1
ATOM 1593 C C . ARG A 1 198 ? -12.194 10.528 -1.698 1.00 95.69 198 ARG A C 1
ATOM 1595 O O . ARG A 1 198 ? -13.175 10.412 -2.412 1.00 95.69 198 ARG A O 1
ATOM 1602 N N . GLY A 1 199 ? -10.965 10.748 -2.165 1.00 96.00 199 GLY A N 1
ATOM 1603 C CA . GLY A 1 199 ? -10.666 10.910 -3.592 1.00 96.00 199 GLY A CA 1
ATOM 1604 C C . GLY A 1 199 ? -10.760 9.626 -4.424 1.00 96.00 199 GLY A C 1
ATOM 1605 O O . GLY A 1 199 ? -10.710 9.710 -5.644 1.00 96.00 199 GLY A O 1
ATOM 1606 N N . LEU A 1 200 ? -10.886 8.458 -3.785 1.00 95.56 200 LEU A N 1
ATOM 1607 C CA . LEU A 1 200 ? -11.080 7.176 -4.469 1.00 95.56 200 LEU A CA 1
ATOM 1608 C C . LEU A 1 200 ? -12.535 6.705 -4.430 1.00 95.56 200 LEU A C 1
ATOM 1610 O O . LEU A 1 200 ? -12.862 5.723 -5.087 1.00 95.56 200 LEU A O 1
ATOM 1614 N N . ARG A 1 201 ? -13.400 7.383 -3.667 1.00 96.00 201 ARG A N 1
ATOM 1615 C CA . ARG A 1 201 ? -14.804 6.993 -3.544 1.00 96.00 201 ARG A CA 1
ATOM 1616 C C . ARG A 1 201 ? -15.515 7.200 -4.870 1.00 96.00 201 ARG A C 1
ATOM 1618 O O . ARG A 1 201 ? -15.428 8.285 -5.446 1.00 96.00 201 ARG A O 1
ATOM 1625 N N . ARG A 1 202 ? -16.200 6.160 -5.325 1.00 82.69 202 ARG A N 1
ATOM 1626 C CA . ARG A 1 202 ? -17.035 6.131 -6.524 1.00 82.69 202 ARG A CA 1
ATOM 1627 C C . ARG A 1 202 ? -18.264 5.304 -6.226 1.00 82.69 202 ARG A C 1
ATOM 1629 O O . ARG A 1 202 ? -18.103 4.344 -5.440 1.00 82.69 202 ARG A O 1
#

pLDDT: mean 91.66, std 7.46, range [63.06, 98.75]